Protein AF-A0A935K0V2-F1 (afdb_monomer)

pLDDT: mean 82.64, std 13.67, range [27.81, 98.62]

Structure (mmCIF, N/CA/C/O backbone):
data_AF-A0A935K0V2-F1
#
_entry.id   AF-A0A935K0V2-F1
#
loop_
_atom_site.group_PDB
_atom_site.id
_atom_site.type_symbol
_atom_site.label_atom_id
_atom_site.label_alt_id
_atom_site.label_comp_id
_atom_site.label_asym_id
_atom_site.label_entity_id
_atom_site.label_seq_id
_atom_site.pdbx_PDB_ins_code
_atom_site.Cartn_x
_atom_site.Cartn_y
_atom_site.Cartn_z
_atom_site.occupancy
_atom_site.B_iso_or_equiv
_atom_site.auth_seq_id
_atom_site.auth_comp_id
_atom_site.auth_asym_id
_atom_site.auth_atom_id
_atom_site.pdbx_PDB_model_num
ATOM 1 N N . MET A 1 1 ? -17.922 4.316 23.719 1.00 82.56 1 MET A N 1
ATOM 2 C CA . MET A 1 1 ? -18.500 3.321 24.643 1.00 82.56 1 MET A CA 1
ATOM 3 C C . MET A 1 1 ? -17.614 3.258 25.872 1.00 82.56 1 MET A C 1
ATOM 5 O O . MET A 1 1 ? -16.402 3.307 25.717 1.00 82.56 1 MET A O 1
ATOM 9 N N . THR A 1 2 ? -18.181 3.185 27.073 1.00 85.69 2 THR A N 1
ATOM 10 C CA . THR A 1 2 ? -17.375 2.936 28.276 1.00 85.69 2 THR A CA 1
ATOM 11 C C . THR A 1 2 ? -17.210 1.434 28.437 1.00 85.69 2 THR A C 1
ATOM 13 O O . THR A 1 2 ? -18.201 0.711 28.502 1.00 85.69 2 THR A O 1
ATOM 16 N N . VAL A 1 3 ? -15.966 0.973 28.472 1.00 87.44 3 VAL A N 1
ATOM 17 C CA . VAL A 1 3 ? -15.608 -0.419 28.730 1.00 87.44 3 VAL A CA 1
ATOM 18 C C . VAL A 1 3 ? -14.988 -0.482 30.116 1.00 87.44 3 VAL A C 1
ATOM 20 O O . VAL A 1 3 ? -14.014 0.214 30.400 1.00 87.44 3 VAL A O 1
ATOM 23 N N . ARG A 1 4 ? -15.567 -1.306 30.985 1.00 87.44 4 ARG A N 1
ATOM 24 C CA . ARG A 1 4 ? -15.065 -1.551 32.336 1.00 87.44 4 ARG A CA 1
ATOM 25 C C . ARG A 1 4 ? -14.459 -2.944 32.386 1.00 87.44 4 ARG A C 1
ATOM 27 O O . ARG A 1 4 ? -15.112 -3.904 31.988 1.00 87.44 4 ARG A O 1
ATOM 34 N N . TYR A 1 5 ? -13.230 -3.045 32.868 1.00 86.88 5 TYR A N 1
ATOM 35 C CA . TYR A 1 5 ? -12.499 -4.305 32.965 1.00 86.88 5 TYR A CA 1
ATOM 36 C C . TYR A 1 5 ? -11.650 -4.335 34.238 1.00 86.88 5 TYR A C 1
ATOM 38 O O . TYR A 1 5 ? -11.324 -3.298 34.812 1.00 86.88 5 TYR A O 1
ATOM 46 N N . ALA A 1 6 ? -11.304 -5.530 34.706 1.00 84.94 6 ALA A N 1
ATOM 47 C CA . ALA A 1 6 ? -10.405 -5.720 35.838 1.00 84.94 6 ALA A CA 1
ATOM 48 C C . ALA A 1 6 ? -9.128 -6.400 35.350 1.00 84.94 6 ALA A C 1
ATOM 50 O O . ALA A 1 6 ? -9.198 -7.346 34.566 1.00 84.94 6 ALA A O 1
ATOM 51 N N . VAL A 1 7 ? -7.974 -5.928 35.820 1.00 85.06 7 VAL A N 1
ATOM 52 C CA . VAL A 1 7 ? -6.689 -6.582 35.551 1.00 85.06 7 VAL A CA 1
ATOM 53 C C . VAL A 1 7 ? -6.130 -7.101 36.864 1.00 85.06 7 VAL A C 1
ATOM 55 O O . VAL A 1 7 ? -6.030 -6.370 37.852 1.00 85.06 7 VAL A O 1
ATOM 58 N N . ARG A 1 8 ? -5.761 -8.382 36.869 1.00 83.81 8 ARG A N 1
ATOM 59 C CA . ARG A 1 8 ? -5.117 -9.045 38.001 1.00 83.81 8 ARG A CA 1
ATOM 60 C C . ARG A 1 8 ? -3.690 -9.387 37.608 1.00 83.81 8 ARG A C 1
ATOM 62 O O . ARG A 1 8 ? -3.472 -10.120 36.650 1.00 83.81 8 ARG A O 1
ATOM 69 N N . THR A 1 9 ? -2.729 -8.859 38.354 1.00 83.00 9 THR A N 1
ATOM 70 C CA . THR A 1 9 ? -1.306 -9.154 38.178 1.00 83.00 9 THR A CA 1
ATOM 71 C C . THR A 1 9 ? -0.662 -9.461 39.527 1.00 83.00 9 THR A C 1
ATOM 73 O O . THR A 1 9 ? -1.118 -8.926 40.541 1.00 83.00 9 THR A O 1
ATOM 76 N N . PRO A 1 10 ? 0.413 -10.267 39.564 1.00 83.88 10 PRO A N 1
ATOM 77 C CA . PRO A 1 10 ? 1.253 -10.397 40.750 1.00 83.88 10 PRO A CA 1
ATOM 78 C C . PRO A 1 10 ? 1.763 -9.033 41.235 1.00 83.88 10 PRO A C 1
ATOM 80 O O . PRO A 1 10 ? 1.989 -8.126 40.430 1.00 83.88 10 PRO A O 1
ATOM 83 N N . ALA A 1 11 ? 1.960 -8.886 42.547 1.00 82.44 11 ALA A N 1
ATOM 84 C CA . ALA A 1 11 ? 2.387 -7.622 43.151 1.00 82.44 11 ALA A CA 1
ATOM 85 C C . ALA A 1 11 ? 3.779 -7.166 42.674 1.00 82.44 11 ALA A C 1
ATOM 87 O O . ALA A 1 11 ? 4.037 -5.969 42.580 1.00 82.44 11 ALA A O 1
ATOM 88 N N . ASP A 1 12 ? 4.662 -8.109 42.341 1.00 88.69 12 ASP A N 1
ATOM 89 C CA . ASP A 1 12 ? 6.015 -7.852 41.847 1.00 88.69 12 ASP A CA 1
ATOM 90 C C . ASP A 1 12 ? 6.063 -7.564 40.333 1.00 88.69 12 ASP A C 1
ATOM 92 O O . ASP A 1 12 ? 7.099 -7.152 39.814 1.00 88.69 12 ASP A O 1
ATOM 96 N N . ALA A 1 13 ? 4.955 -7.756 39.614 1.00 88.06 13 ALA A N 1
ATOM 97 C CA . ALA A 1 13 ? 4.857 -7.559 38.170 1.00 88.06 13 ALA A CA 1
ATOM 98 C C . ALA A 1 13 ? 3.547 -6.835 37.797 1.00 88.06 13 ALA A C 1
ATOM 100 O O . ALA A 1 13 ? 2.689 -7.437 37.140 1.00 88.06 13 ALA A O 1
ATOM 101 N N . PRO A 1 14 ? 3.379 -5.558 38.205 1.00 87.25 14 PRO A N 1
ATOM 102 C CA . PRO A 1 14 ? 2.161 -4.793 37.949 1.00 87.25 14 PRO A CA 1
ATOM 103 C C . PRO A 1 14 ? 1.885 -4.642 36.451 1.00 87.25 14 PRO A C 1
ATOM 105 O O . PRO A 1 14 ? 2.800 -4.715 35.624 1.00 87.25 14 PRO A O 1
ATOM 108 N N . VAL A 1 15 ? 0.619 -4.401 36.102 1.00 87.19 15 VAL A N 1
ATOM 109 C CA . VAL A 1 15 ? 0.229 -4.102 34.719 1.00 87.19 15 VAL A CA 1
ATOM 110 C C . VAL A 1 15 ? 1.000 -2.882 34.206 1.00 87.19 15 VAL A C 1
ATOM 112 O O . VAL A 1 15 ? 1.028 -1.828 34.841 1.00 87.19 15 VAL A O 1
ATOM 115 N N . LYS A 1 16 ? 1.653 -3.049 33.059 1.00 87.44 16 LYS A N 1
ATOM 116 C CA . LYS A 1 16 ? 2.393 -2.002 32.352 1.00 87.44 16 LYS A CA 1
ATOM 117 C C . LYS A 1 16 ? 1.463 -1.238 31.416 1.00 87.44 16 LYS A C 1
ATOM 119 O O . LYS A 1 16 ? 1.497 -0.014 31.380 1.00 87.44 16 LYS A O 1
ATOM 124 N N . GLU A 1 17 ? 0.639 -1.965 30.668 1.00 86.88 17 GLU A N 1
ATOM 125 C CA . GLU A 1 17 ? -0.277 -1.404 29.678 1.00 86.88 17 GLU A CA 1
ATOM 126 C C . GLU A 1 17 ? -1.477 -2.336 29.474 1.00 86.88 17 GLU A C 1
ATOM 128 O O . GLU A 1 17 ? -1.374 -3.551 29.652 1.00 86.88 17 GLU A O 1
ATOM 133 N N . VAL A 1 18 ? -2.613 -1.765 29.072 1.00 88.25 18 VAL A N 1
ATOM 134 C CA . VAL A 1 18 ? -3.717 -2.524 28.482 1.00 88.25 18 VAL A CA 1
ATOM 135 C C . VAL A 1 18 ? -3.957 -2.000 27.082 1.00 88.25 18 VAL A C 1
ATOM 137 O O . VAL A 1 18 ? -4.405 -0.868 26.899 1.00 88.25 18 VAL A O 1
ATOM 140 N N . LYS A 1 19 ? -3.658 -2.838 26.097 1.00 88.31 19 LYS A N 1
ATOM 141 C CA . LYS A 1 19 ? -3.911 -2.544 24.695 1.00 88.31 19 LYS A CA 1
ATOM 142 C C . LYS A 1 19 ? -5.377 -2.793 24.397 1.00 88.31 19 LYS A C 1
ATOM 144 O O . LYS A 1 19 ? -5.912 -3.851 24.733 1.00 88.31 19 LYS A O 1
ATOM 149 N N . VAL A 1 20 ? -6.004 -1.827 23.741 1.00 88.56 20 VAL A N 1
ATOM 150 C CA . VAL A 1 20 ? -7.387 -1.932 23.281 1.00 88.56 20 VAL A CA 1
ATOM 151 C C . VAL A 1 20 ? -7.390 -1.869 21.767 1.00 88.56 20 VAL A C 1
ATOM 153 O O . VAL A 1 20 ? -6.821 -0.944 21.183 1.00 88.56 20 VAL A O 1
ATOM 156 N N . ARG A 1 21 ? -8.040 -2.8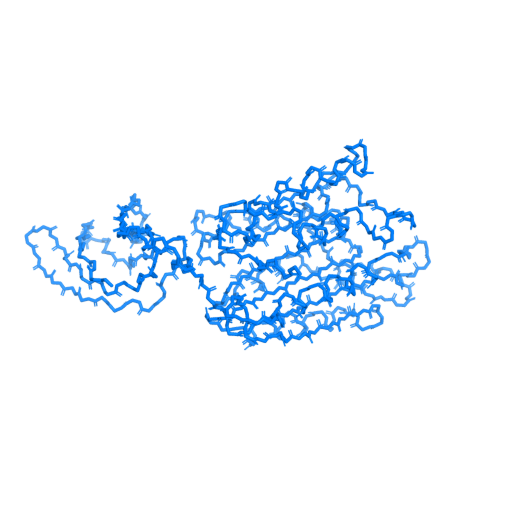39 21.129 1.00 84.44 21 ARG A N 1
ATOM 157 C CA . ARG A 1 21 ? -8.272 -2.819 19.686 1.00 84.44 21 ARG A CA 1
ATOM 158 C C . ARG A 1 21 ? -9.753 -2.752 19.389 1.00 84.44 21 ARG A C 1
ATOM 160 O O . ARG A 1 21 ? -10.537 -3.401 20.070 1.00 84.44 21 ARG A O 1
ATOM 167 N N . VAL A 1 22 ? -10.123 -2.009 18.357 1.00 85.56 22 VAL A N 1
ATOM 168 C CA . VAL A 1 22 ? -11.490 -1.944 17.840 1.00 85.56 22 VAL A CA 1
ATOM 169 C C . VAL A 1 22 ? -11.444 -2.371 16.383 1.00 85.56 22 VAL A C 1
ATOM 171 O O . VAL A 1 22 ? -10.836 -1.698 15.556 1.00 85.56 22 VAL A O 1
ATOM 174 N N . ASN A 1 23 ? -12.047 -3.519 16.066 1.00 80.00 23 ASN A N 1
ATOM 175 C CA . ASN A 1 23 ? -11.986 -4.133 14.731 1.00 80.00 23 ASN A CA 1
ATOM 176 C C . ASN A 1 23 ? -10.544 -4.305 14.217 1.00 80.00 23 ASN A C 1
ATOM 178 O O . ASN A 1 23 ? -10.228 -3.970 13.080 1.00 80.00 23 ASN A O 1
ATOM 182 N N . GLY A 1 24 ? -9.645 -4.764 15.093 1.00 73.56 24 GLY A N 1
ATOM 183 C CA . GLY A 1 24 ? -8.218 -4.933 14.796 1.00 73.56 24 GLY A CA 1
ATOM 184 C C . GLY A 1 24 ? -7.381 -3.653 14.919 1.00 73.56 24 GLY A C 1
ATOM 185 O O . GLY A 1 24 ? -6.199 -3.747 15.234 1.00 73.56 24 GLY A O 1
ATOM 186 N N . LYS A 1 25 ? -7.971 -2.456 14.792 1.00 77.00 25 LYS A N 1
ATOM 187 C CA . LYS A 1 25 ? -7.256 -1.175 14.941 1.00 77.00 25 LYS A CA 1
ATOM 188 C C . LYS A 1 25 ? -6.847 -0.932 16.389 1.00 77.00 25 LYS A C 1
ATOM 190 O O . LYS A 1 25 ? -7.706 -0.949 17.265 1.00 77.00 25 LYS A O 1
ATOM 195 N N . LEU A 1 26 ? -5.563 -0.669 16.650 1.00 78.88 26 LEU A N 1
ATOM 196 C CA . LEU A 1 26 ? -5.111 -0.240 17.977 1.00 78.88 26 LEU A CA 1
ATOM 197 C C . LEU A 1 26 ? -5.617 1.174 18.274 1.00 78.88 26 LEU A C 1
ATOM 199 O O . LEU A 1 26 ? -5.291 2.123 17.560 1.00 78.88 26 LEU A O 1
ATOM 203 N N . GLU A 1 27 ? -6.353 1.318 19.368 1.00 83.69 27 GLU A N 1
ATOM 204 C CA . GLU A 1 27 ? -6.822 2.613 19.843 1.00 83.69 27 GLU A CA 1
ATOM 205 C C . GLU A 1 27 ? -5.760 3.265 20.728 1.00 83.69 27 GLU A C 1
ATOM 207 O O . GLU A 1 27 ? -5.433 2.790 21.820 1.00 83.69 27 GLU A O 1
ATOM 212 N N . ARG A 1 28 ? -5.196 4.368 20.232 1.00 76.94 28 ARG A N 1
ATOM 213 C CA . ARG A 1 28 ? -4.160 5.136 20.926 1.00 76.94 28 ARG A CA 1
ATOM 214 C C . ARG A 1 28 ? -4.806 6.184 21.828 1.00 76.94 28 ARG A C 1
ATOM 216 O O . ARG A 1 28 ? -5.879 6.701 21.536 1.00 76.94 28 ARG A O 1
ATOM 223 N N . ASN A 1 29 ? -4.126 6.532 22.920 1.00 74.50 29 ASN A N 1
ATOM 224 C CA . ASN A 1 29 ? -4.540 7.609 23.830 1.00 74.50 29 ASN A CA 1
ATOM 225 C C . ASN A 1 29 ? -5.907 7.389 24.510 1.00 74.50 29 ASN A C 1
ATOM 227 O O . ASN A 1 29 ? -6.638 8.345 24.788 1.00 74.50 29 ASN A O 1
ATOM 231 N N . ILE A 1 30 ? -6.258 6.135 24.815 1.00 81.69 30 ILE A N 1
ATOM 232 C CA . ILE A 1 30 ? -7.465 5.840 25.588 1.00 81.69 30 ILE A CA 1
ATOM 233 C C . ILE A 1 30 ? -7.340 6.431 26.987 1.00 81.69 30 ILE A C 1
ATOM 235 O O . ILE A 1 30 ? -6.425 6.127 27.751 1.00 81.69 30 ILE A O 1
ATOM 239 N N . LYS A 1 31 ? -8.325 7.252 27.350 1.00 79.19 31 LYS A N 1
ATOM 240 C CA . LYS A 1 31 ? -8.460 7.759 28.713 1.00 79.19 31 LYS A CA 1
ATOM 241 C C . LYS A 1 31 ? -8.926 6.622 29.616 1.00 79.19 31 LYS A C 1
ATOM 243 O O . LYS A 1 31 ? -10.079 6.198 29.522 1.00 79.19 31 LYS A O 1
ATOM 248 N N . THR A 1 32 ? -8.039 6.170 30.497 1.00 81.56 32 THR A N 1
ATOM 249 C CA . THR A 1 32 ? -8.330 5.163 31.522 1.00 81.56 32 THR A CA 1
ATOM 250 C C . THR A 1 32 ? -8.419 5.796 32.906 1.00 81.56 32 THR A C 1
ATOM 252 O O . THR A 1 32 ? -7.543 6.567 33.299 1.00 81.56 32 THR A O 1
ATOM 255 N N . ARG A 1 33 ? -9.442 5.438 33.679 1.00 82.44 33 ARG A N 1
ATOM 256 C CA . ARG A 1 33 ? -9.509 5.686 35.127 1.00 82.44 33 ARG A CA 1
ATOM 257 C C . ARG A 1 33 ? -9.330 4.363 35.853 1.00 82.44 33 ARG A C 1
ATOM 259 O O . ARG A 1 33 ? -9.785 3.345 35.346 1.00 82.44 33 ARG A O 1
ATOM 266 N N . SER A 1 34 ? -8.681 4.368 37.017 1.00 81.56 34 SER A N 1
ATOM 267 C CA . SER A 1 34 ? -8.524 3.149 37.815 1.00 81.56 34 SER A CA 1
ATOM 268 C C . SER A 1 34 ? -8.987 3.335 39.253 1.00 81.56 34 SER A C 1
ATOM 270 O O . SER A 1 34 ? -8.826 4.411 39.829 1.00 81.56 34 SER A O 1
ATOM 272 N N . THR A 1 35 ? -9.556 2.277 39.822 1.00 78.69 35 THR A N 1
ATOM 273 C CA . THR A 1 35 ? -9.968 2.190 41.224 1.00 78.69 35 THR A CA 1
ATOM 274 C C . THR A 1 35 ? -9.529 0.847 41.809 1.00 78.69 35 THR A C 1
ATOM 276 O O . THR A 1 35 ? -9.436 -0.161 41.104 1.00 78.69 35 THR A O 1
ATOM 279 N N . ARG A 1 36 ? -9.209 0.819 43.108 1.00 74.56 36 ARG A N 1
ATOM 280 C CA . ARG A 1 36 ? -8.919 -0.437 43.818 1.00 74.56 36 ARG A CA 1
ATOM 281 C C . ARG A 1 36 ? -10.229 -1.126 44.204 1.00 74.56 36 ARG A C 1
ATOM 283 O O . ARG A 1 36 ? -11.149 -0.465 44.674 1.00 74.56 36 ARG A O 1
ATOM 290 N N . SER A 1 37 ? -10.283 -2.442 44.025 1.00 70.81 37 SER A N 1
ATOM 291 C CA . SER A 1 37 ? -11.402 -3.317 44.392 1.00 70.81 37 SER A CA 1
ATOM 292 C C . SER A 1 37 ? -10.887 -4.593 45.066 1.00 70.81 37 SER A C 1
ATOM 294 O O . SER A 1 37 ? -9.710 -4.932 44.939 1.00 70.81 37 SER A O 1
ATOM 296 N N . ALA A 1 38 ? -11.778 -5.328 45.740 1.00 68.06 38 ALA A N 1
ATOM 297 C CA . ALA A 1 38 ? -11.510 -6.678 46.247 1.00 68.06 38 ALA A CA 1
ATOM 298 C C . ALA A 1 38 ? -11.069 -7.649 45.130 1.00 68.06 38 ALA A C 1
ATOM 300 O O . ALA A 1 38 ? -10.288 -8.562 45.373 1.00 68.06 38 ALA A O 1
ATOM 301 N N . ASP A 1 39 ? -11.506 -7.399 43.891 1.00 66.44 39 ASP A N 1
ATOM 302 C CA . ASP A 1 39 ? -11.182 -8.196 42.702 1.00 66.44 39 ASP A CA 1
ATOM 303 C C . ASP A 1 39 ? -9.883 -7.784 41.986 1.00 66.44 39 ASP A C 1
ATOM 305 O O . ASP A 1 39 ? -9.606 -8.281 40.890 1.00 66.44 39 ASP A O 1
ATOM 309 N N . GLY A 1 40 ? -9.093 -6.875 42.568 1.00 69.81 40 GLY A N 1
ATOM 310 C CA . GLY A 1 40 ? -7.886 -6.306 41.963 1.00 69.81 40 GLY A CA 1
ATOM 311 C C . GLY A 1 40 ? -8.068 -4.853 41.514 1.00 69.81 40 GLY A C 1
ATOM 312 O O . GLY A 1 40 ? -8.931 -4.127 42.016 1.00 69.81 40 GLY A O 1
ATOM 313 N N . GLN A 1 41 ? -7.230 -4.394 40.580 1.00 77.06 41 GLN A N 1
ATOM 314 C CA . GLN A 1 41 ? -7.343 -3.040 40.038 1.00 77.06 41 GLN A CA 1
ATOM 315 C C . GLN A 1 41 ? -8.382 -3.029 38.912 1.00 77.06 41 GLN A C 1
ATOM 317 O O . GLN A 1 41 ? -8.240 -3.718 37.898 1.00 77.06 41 GLN A O 1
ATOM 322 N N . ILE A 1 42 ? -9.451 -2.261 39.113 1.00 80.50 42 ILE A N 1
ATOM 323 C CA . ILE A 1 42 ? -10.499 -2.054 38.116 1.00 80.50 42 ILE A CA 1
ATOM 324 C C . ILE A 1 42 ? -10.120 -0.842 37.280 1.00 80.50 42 ILE A C 1
ATOM 326 O O . ILE A 1 42 ? -9.731 0.195 37.817 1.00 80.50 42 ILE A O 1
ATOM 330 N N . PHE A 1 43 ? -10.276 -0.973 35.971 1.00 84.12 43 PHE A N 1
ATOM 331 C CA . PHE A 1 43 ? -10.059 0.078 34.998 1.00 84.12 43 PHE A CA 1
ATOM 332 C C . PHE A 1 43 ? -11.355 0.365 34.242 1.00 84.12 43 PHE A C 1
ATOM 334 O O . PHE A 1 43 ? -12.124 -0.533 33.890 1.00 84.12 43 PHE A O 1
ATOM 341 N N . GLU A 1 44 ? -11.583 1.640 33.968 1.00 84.75 44 GLU A N 1
ATOM 342 C CA . GLU A 1 44 ? -12.628 2.114 33.072 1.00 84.75 44 GLU A CA 1
ATOM 343 C C . GLU A 1 44 ? -11.983 2.885 31.930 1.00 84.75 44 GLU A C 1
ATOM 345 O O . GLU A 1 44 ? -11.280 3.872 32.153 1.00 84.75 44 GLU A O 1
ATOM 350 N N . ALA A 1 45 ? -12.235 2.430 30.707 1.00 86.81 45 ALA A N 1
ATOM 351 C CA . ALA A 1 45 ? -11.745 3.021 29.476 1.00 86.81 45 ALA A CA 1
ATOM 352 C C . ALA A 1 45 ? -12.905 3.591 28.661 1.00 86.81 45 ALA A C 1
ATOM 354 O O . ALA A 1 45 ? -13.921 2.926 28.445 1.00 86.81 45 ALA A O 1
ATOM 355 N N . ILE A 1 46 ? -12.738 4.807 28.144 1.00 86.69 46 ILE A N 1
ATOM 356 C CA . ILE A 1 46 ? -13.629 5.329 27.103 1.00 86.69 46 ILE A CA 1
ATOM 357 C C . ILE A 1 46 ? -13.067 4.880 25.757 1.00 86.69 46 ILE A C 1
ATOM 359 O O . ILE A 1 46 ? -12.099 5.451 25.261 1.00 86.69 46 ILE A O 1
ATOM 363 N N . VAL A 1 47 ? -13.685 3.851 25.181 1.00 88.94 47 VAL A N 1
ATOM 364 C CA . VAL A 1 47 ? -13.288 3.262 23.901 1.00 88.94 47 VAL A CA 1
ATOM 365 C C . VAL A 1 47 ? -14.135 3.876 22.781 1.00 88.94 47 VAL A C 1
ATOM 367 O O . VAL A 1 47 ? -15.372 3.783 22.831 1.00 88.94 47 VAL A O 1
ATOM 370 N N . PRO A 1 48 ? -13.536 4.541 21.780 1.00 85.69 48 PRO A N 1
ATOM 371 C CA . PRO A 1 48 ? -14.270 4.977 20.597 1.00 85.69 48 PRO A CA 1
ATOM 372 C C . PRO A 1 48 ? -14.703 3.741 19.797 1.00 85.69 48 PRO A C 1
ATOM 374 O O . PRO A 1 48 ? -13.895 2.881 19.487 1.00 85.69 48 PRO A O 1
ATOM 377 N N . VAL A 1 49 ? -15.999 3.616 19.498 1.00 86.38 49 VAL A N 1
ATOM 378 C CA . VAL A 1 49 ? -16.536 2.467 18.746 1.00 86.38 49 VAL A CA 1
ATOM 379 C C . VAL A 1 49 ? -17.287 3.000 17.528 1.00 86.38 49 VAL A C 1
ATOM 381 O O . VAL A 1 49 ? -18.245 3.765 17.716 1.00 86.38 49 VAL A O 1
ATOM 384 N N . PRO A 1 50 ? -16.898 2.616 16.299 1.00 81.88 50 PRO A N 1
ATOM 385 C CA . PRO A 1 50 ? -17.511 3.126 15.078 1.00 81.88 50 PRO A CA 1
ATOM 386 C C . PRO A 1 50 ? -18.972 2.679 14.967 1.00 81.88 50 PRO A C 1
ATOM 388 O O . PRO A 1 50 ? -19.335 1.658 15.558 1.00 81.88 50 PRO A O 1
ATOM 391 N N . PRO A 1 51 ? -19.831 3.396 14.212 1.00 82.38 51 PRO A N 1
ATOM 392 C CA . PRO A 1 51 ? -21.251 3.099 14.067 1.00 82.38 51 PRO A CA 1
ATOM 393 C C . PRO A 1 51 ? -21.597 1.855 13.231 1.00 82.38 51 PRO A C 1
ATOM 395 O O . PRO A 1 51 ? -22.577 1.857 12.493 1.00 82.38 51 PRO A O 1
ATOM 398 N N . LYS A 1 52 ? -20.830 0.776 13.407 1.00 80.81 52 LYS A N 1
ATOM 399 C CA . LYS A 1 52 ? -21.036 -0.572 12.868 1.00 80.81 52 LYS A CA 1
ATOM 400 C C . LYS A 1 52 ? -20.931 -1.623 13.978 1.00 80.81 52 LYS A C 1
ATOM 402 O O . LYS A 1 52 ? -20.490 -1.310 15.091 1.00 80.81 52 LYS A O 1
ATOM 407 N N . ASP A 1 53 ? -21.336 -2.852 13.669 1.00 85.50 53 ASP A N 1
ATOM 408 C CA . ASP A 1 53 ? -20.941 -4.023 14.454 1.00 85.50 53 ASP A CA 1
ATOM 409 C C . ASP A 1 53 ? -19.431 -3.994 14.663 1.00 85.50 53 ASP A C 1
ATOM 411 O O . ASP A 1 53 ? -18.681 -3.713 13.725 1.00 85.50 53 ASP A O 1
ATOM 415 N N . SER A 1 54 ? -18.994 -4.180 15.903 1.00 87.12 54 SER A N 1
ATOM 416 C CA . SER A 1 54 ? -17.583 -4.051 16.242 1.00 87.12 54 SER A CA 1
ATOM 417 C C . SER A 1 54 ? -17.162 -5.033 17.314 1.00 87.12 54 SER A C 1
ATOM 419 O O . SER A 1 54 ? -17.914 -5.267 18.253 1.00 87.12 54 SER A O 1
ATOM 421 N N . ASP A 1 55 ? -15.935 -5.522 17.222 1.00 88.31 55 ASP A N 1
ATOM 422 C CA . ASP A 1 55 ? -15.299 -6.293 18.284 1.00 88.31 55 ASP A CA 1
ATOM 423 C C . ASP A 1 55 ? -14.229 -5.436 18.964 1.00 88.31 55 ASP A C 1
ATOM 425 O O . ASP A 1 55 ? -13.380 -4.827 18.304 1.00 88.31 55 ASP A O 1
ATOM 429 N N . ILE A 1 56 ? -14.295 -5.365 20.295 1.00 90.56 56 ILE A N 1
ATOM 430 C CA . ILE A 1 56 ? -13.306 -4.696 21.138 1.00 90.56 56 ILE A CA 1
ATOM 431 C C . ILE A 1 56 ? -12.430 -5.769 21.777 1.00 90.56 56 ILE A C 1
ATOM 433 O O . ILE A 1 56 ? -12.923 -6.570 22.567 1.00 90.56 56 ILE A O 1
ATOM 437 N N . LEU A 1 57 ? -11.141 -5.778 21.459 1.00 89.94 57 LEU A N 1
ATOM 438 C CA . LEU A 1 57 ? -10.154 -6.692 22.028 1.00 89.94 57 LEU A CA 1
ATOM 439 C C . LEU A 1 57 ? -9.374 -5.983 23.137 1.00 89.94 57 LEU A C 1
ATOM 441 O O . LEU A 1 57 ? -8.877 -4.878 22.922 1.00 89.94 57 LEU A O 1
ATOM 445 N N . LEU A 1 58 ? -9.219 -6.622 24.291 1.00 90.38 58 LEU A N 1
ATOM 446 C CA . LEU A 1 58 ? -8.397 -6.149 25.404 1.00 90.38 58 LEU A CA 1
ATOM 447 C C . LEU A 1 58 ? -7.259 -7.137 25.659 1.00 90.38 58 LEU A C 1
ATOM 449 O O . LEU A 1 58 ? -7.508 -8.332 25.815 1.00 90.38 58 LEU A O 1
ATOM 453 N N . ILE A 1 59 ? -6.025 -6.636 25.735 1.00 89.88 59 ILE A N 1
ATOM 454 C CA . ILE A 1 59 ? -4.835 -7.425 26.086 1.00 89.88 59 ILE A CA 1
ATOM 455 C C . ILE A 1 59 ? -4.053 -6.662 27.151 1.00 89.88 59 ILE A C 1
ATOM 457 O O . ILE A 1 59 ? -3.599 -5.543 26.907 1.00 89.88 59 ILE A O 1
ATOM 461 N N . ALA A 1 60 ? -3.887 -7.258 28.329 1.00 89.44 60 ALA A N 1
ATOM 462 C CA . ALA A 1 60 ? -3.051 -6.696 29.382 1.00 89.44 60 ALA A CA 1
ATOM 463 C C . ALA A 1 60 ? -1.607 -7.184 29.231 1.00 89.44 60 ALA A C 1
ATOM 465 O O . ALA A 1 60 ? -1.367 -8.347 28.917 1.00 89.44 60 ALA A O 1
ATOM 466 N N . GLU A 1 61 ? -0.640 -6.311 29.487 1.00 89.00 61 GLU A N 1
ATOM 467 C CA . GLU A 1 61 ? 0.786 -6.629 29.427 1.00 89.00 61 GLU A CA 1
ATOM 468 C C . GLU A 1 61 ? 1.474 -6.200 30.726 1.00 89.00 61 GLU A C 1
ATOM 470 O O . GLU A 1 61 ? 1.196 -5.127 31.268 1.00 89.00 61 GLU A O 1
ATOM 475 N N . ASN A 1 62 ? 2.390 -7.028 31.228 1.00 89.50 62 ASN A N 1
ATOM 476 C CA . ASN A 1 62 ? 3.335 -6.665 32.283 1.00 89.50 62 ASN A CA 1
ATOM 477 C C . ASN A 1 62 ? 4.777 -6.971 31.841 1.00 89.50 62 ASN A C 1
ATOM 479 O O . ASN A 1 62 ? 5.036 -7.278 30.681 1.00 89.50 62 ASN A O 1
ATOM 483 N N . ARG A 1 63 ? 5.740 -6.885 32.766 1.00 90.38 63 ARG A N 1
ATOM 484 C CA . ARG A 1 63 ? 7.161 -7.138 32.464 1.00 90.38 63 ARG A CA 1
ATOM 485 C C . ARG A 1 63 ? 7.486 -8.573 32.012 1.00 90.38 63 ARG A C 1
ATOM 487 O O . ARG A 1 63 ? 8.550 -8.778 31.446 1.00 90.38 63 ARG A O 1
ATOM 494 N N . ASN A 1 64 ? 6.615 -9.542 32.294 1.00 89.88 64 ASN A N 1
ATOM 495 C CA . ASN A 1 64 ? 6.879 -10.966 32.080 1.00 89.88 64 ASN A CA 1
ATOM 496 C C . ASN A 1 64 ? 6.091 -11.537 30.895 1.00 89.88 64 ASN A C 1
ATOM 498 O O . ASN A 1 64 ? 6.602 -12.400 30.187 1.00 89.88 64 ASN A O 1
ATOM 502 N N . ALA A 1 65 ? 4.840 -11.109 30.708 1.00 87.62 65 ALA A N 1
ATOM 503 C CA . ALA A 1 65 ? 3.935 -11.710 29.736 1.00 87.62 65 ALA A CA 1
ATOM 504 C C . ALA A 1 65 ? 2.785 -10.776 29.325 1.00 87.62 65 ALA A C 1
ATOM 506 O O . ALA A 1 65 ? 2.532 -9.734 29.938 1.00 87.62 65 ALA A O 1
ATOM 507 N N . LYS A 1 66 ? 2.061 -11.215 28.291 1.00 88.31 66 LYS A N 1
ATOM 508 C CA . LYS A 1 66 ? 0.753 -10.695 27.877 1.00 88.31 66 LYS A CA 1
ATOM 509 C C . LYS A 1 66 ? -0.344 -11.650 28.356 1.00 88.31 66 LYS A C 1
ATOM 511 O O . LYS A 1 66 ? -0.102 -12.852 28.447 1.00 88.31 66 LYS A O 1
ATOM 516 N N . SER A 1 67 ? -1.526 -11.126 28.658 1.00 87.75 67 SER A N 1
ATOM 517 C CA . SER A 1 67 ? -2.705 -11.940 28.955 1.00 87.75 67 SER A CA 1
ATOM 518 C C . SER A 1 67 ? -3.254 -12.604 27.694 1.00 87.75 67 SER A C 1
ATOM 520 O O . SER A 1 67 ? -3.007 -12.138 26.578 1.00 87.75 67 SER A O 1
ATOM 522 N N . ASP A 1 68 ? -4.100 -13.616 27.882 1.00 86.38 68 ASP A N 1
ATOM 523 C CA . ASP A 1 68 ? -5.031 -14.017 26.832 1.00 86.38 68 ASP A CA 1
ATOM 524 C C . ASP A 1 68 ? -5.938 -12.829 26.459 1.00 86.38 68 ASP A C 1
ATOM 526 O O . ASP A 1 68 ? -6.265 -11.998 27.323 1.00 86.38 68 ASP A O 1
ATOM 530 N N . PRO A 1 69 ? -6.320 -12.700 25.179 1.00 86.06 69 PRO A N 1
ATOM 531 C CA . PRO A 1 69 ? -7.191 -11.625 24.742 1.00 86.06 69 PRO A CA 1
ATOM 532 C C . PRO A 1 69 ? -8.624 -11.823 25.247 1.00 86.06 69 PRO A C 1
ATOM 534 O O . PRO A 1 69 ? -9.183 -12.917 25.168 1.00 86.06 69 PRO A O 1
ATOM 537 N N . VAL A 1 70 ? -9.252 -10.734 25.692 1.00 89.75 70 VAL A N 1
ATOM 538 C CA . VAL A 1 70 ? -10.693 -10.690 25.987 1.00 89.75 70 VAL A CA 1
ATOM 539 C C . VAL A 1 70 ? -11.403 -9.899 24.897 1.00 89.75 70 VAL A C 1
ATOM 541 O O . VAL A 1 70 ? -11.049 -8.749 24.642 1.00 89.75 70 VAL A O 1
ATOM 544 N N . THR A 1 71 ? -12.426 -10.496 24.284 1.00 89.75 71 THR A N 1
ATOM 545 C CA . THR A 1 71 ? -13.214 -9.870 23.211 1.00 89.75 71 THR A CA 1
ATOM 546 C C . THR A 1 71 ? -14.595 -9.463 23.711 1.00 89.75 71 THR A C 1
ATOM 548 O O . THR A 1 71 ? -15.312 -10.264 24.308 1.00 89.75 71 THR A O 1
ATOM 551 N N . ILE A 1 72 ? -14.996 -8.227 23.422 1.00 91.38 72 ILE A N 1
ATOM 552 C CA . ILE A 1 72 ? -16.338 -7.698 23.669 1.00 91.38 72 ILE A CA 1
ATOM 553 C C . ILE A 1 72 ? -16.971 -7.374 22.318 1.00 91.38 72 ILE A C 1
ATOM 555 O O . ILE A 1 72 ? -16.565 -6.420 21.653 1.00 91.38 72 ILE A O 1
ATOM 559 N N . SER A 1 73 ? -17.987 -8.141 21.925 1.00 90.94 73 SER A N 1
ATOM 560 C CA . SER A 1 73 ? -18.747 -7.872 20.704 1.00 90.94 73 SER A CA 1
ATOM 561 C C . SER A 1 73 ? -19.838 -6.834 20.947 1.00 90.94 73 SER A C 1
ATOM 563 O O . SER A 1 73 ? -20.761 -7.032 21.737 1.00 90.94 73 SER A O 1
ATOM 565 N N . VAL A 1 74 ? -19.762 -5.732 20.213 1.00 89.56 74 VAL A N 1
ATOM 566 C CA . VAL A 1 74 ? -20.768 -4.674 20.147 1.00 89.56 74 VAL A CA 1
ATOM 567 C C . VAL A 1 74 ? -21.603 -4.898 18.895 1.00 89.56 74 VAL A C 1
ATOM 569 O O . VAL A 1 74 ? -21.180 -4.574 17.786 1.00 89.56 74 VAL A O 1
ATOM 572 N N . ARG A 1 75 ? -22.805 -5.445 19.072 1.00 88.19 75 ARG A N 1
ATOM 573 C CA . ARG A 1 75 ? -23.782 -5.612 17.990 1.00 88.19 75 ARG A CA 1
ATOM 574 C C . ARG A 1 75 ? -24.720 -4.418 17.963 1.00 88.19 75 ARG A C 1
ATOM 576 O O . ARG A 1 75 ? -25.261 -4.029 19.001 1.00 88.19 75 ARG A O 1
ATOM 583 N N . ARG A 1 76 ? -24.891 -3.807 16.796 1.00 80.50 76 ARG A N 1
ATOM 584 C CA . ARG A 1 76 ? -25.812 -2.682 16.608 1.00 80.50 76 ARG A CA 1
ATOM 585 C C . ARG A 1 76 ? -27.103 -3.182 15.961 1.00 80.50 76 ARG A C 1
ATOM 587 O O . ARG A 1 76 ? -27.057 -4.135 15.187 1.00 80.50 76 ARG A O 1
ATOM 594 N N . PRO A 1 77 ? -28.259 -2.552 16.245 1.00 75.69 77 PRO A N 1
ATOM 595 C CA . PRO A 1 77 ? -29.477 -2.844 15.504 1.00 75.69 77 PRO A CA 1
ATOM 596 C C . PRO A 1 77 ? -29.200 -2.681 14.012 1.00 75.69 77 PRO A C 1
ATOM 598 O O . PRO A 1 77 ? -28.540 -1.716 13.613 1.00 75.69 77 PRO A O 1
ATOM 601 N N . THR A 1 78 ? -29.693 -3.614 13.199 1.00 62.56 78 THR A N 1
ATOM 602 C CA . THR A 1 78 ? -29.576 -3.531 11.742 1.00 62.56 78 THR A CA 1
ATOM 603 C C . THR A 1 78 ? -30.033 -2.155 11.282 1.00 62.56 78 THR A C 1
ATOM 605 O O . THR A 1 78 ? -31.137 -1.719 11.625 1.00 62.56 78 THR A O 1
ATOM 608 N N . SER A 1 79 ? -29.178 -1.462 10.526 1.00 56.50 79 SER A N 1
ATOM 609 C CA . SER A 1 79 ? -29.559 -0.207 9.881 1.00 56.50 79 SER A CA 1
ATOM 610 C C . SER A 1 79 ? -30.883 -0.423 9.138 1.00 56.50 79 SER A C 1
ATOM 612 O O . SER A 1 79 ? -31.006 -1.431 8.437 1.00 56.50 79 SER A O 1
ATOM 614 N N . PRO A 1 80 ? -31.873 0.480 9.277 1.00 56.84 80 PRO A N 1
ATOM 615 C CA . PRO A 1 80 ? -33.098 0.413 8.494 1.00 56.84 80 PRO A CA 1
ATOM 616 C C . PRO A 1 80 ? -32.768 0.214 7.015 1.00 56.84 80 PRO A C 1
ATOM 618 O O . PRO A 1 80 ? -31.837 0.847 6.503 1.00 56.84 80 PRO A O 1
ATOM 621 N N . THR A 1 81 ? -33.534 -0.637 6.333 1.00 54.22 81 THR A N 1
ATOM 622 C CA . THR A 1 81 ? -33.463 -0.811 4.878 1.00 54.22 81 THR A CA 1
ATOM 623 C C . THR A 1 81 ? -33.409 0.556 4.193 1.00 54.22 81 THR A C 1
ATOM 625 O O . THR A 1 81 ? -34.319 1.367 4.353 1.00 54.22 81 THR A O 1
ATOM 628 N N . GLY A 1 82 ? -32.315 0.830 3.476 1.00 57.12 82 GLY A N 1
ATOM 629 C CA . GLY A 1 82 ? -32.084 2.097 2.771 1.00 57.12 82 GLY A CA 1
ATOM 630 C C . GLY A 1 82 ? -31.059 3.049 3.405 1.00 57.12 82 GLY A C 1
ATOM 631 O O . GLY A 1 82 ? -30.650 4.000 2.738 1.00 57.12 82 GLY A O 1
ATOM 632 N N . LYS A 1 83 ? -30.580 2.816 4.640 1.00 60.47 83 LYS A N 1
ATOM 633 C CA . LYS A 1 83 ? -29.399 3.533 5.163 1.00 60.47 83 LYS A CA 1
ATOM 634 C C . LYS A 1 83 ? -28.111 2.862 4.691 1.00 60.47 83 LYS A C 1
ATOM 636 O O . LYS A 1 83 ? -27.919 1.667 4.892 1.00 60.47 83 LYS A O 1
ATOM 641 N N . GLN A 1 84 ? -27.228 3.658 4.091 1.00 63.03 84 GLN A N 1
ATOM 642 C CA . GLN A 1 84 ? -25.917 3.198 3.634 1.00 63.03 84 GLN A CA 1
ATOM 643 C C . GLN A 1 84 ? -25.065 2.703 4.820 1.00 63.03 84 GLN A C 1
ATOM 645 O O . GLN A 1 84 ? -25.129 3.312 5.896 1.00 63.03 84 GLN A O 1
ATOM 650 N N . PRO A 1 85 ? -24.276 1.626 4.651 1.00 66.06 85 PRO A N 1
ATOM 651 C CA . PRO A 1 85 ? -23.396 1.124 5.701 1.00 66.06 85 PRO A CA 1
ATOM 652 C C . PRO A 1 85 ? -22.347 2.176 6.086 1.00 66.06 85 PRO A C 1
ATOM 654 O O . PRO A 1 85 ? -21.891 2.951 5.243 1.00 66.06 85 PRO A O 1
ATOM 657 N N . PHE A 1 86 ? -21.974 2.219 7.371 1.00 73.19 86 PHE A N 1
ATOM 658 C CA . PHE A 1 86 ? -20.880 3.073 7.832 1.00 73.19 86 PHE A CA 1
ATOM 659 C C . PHE A 1 86 ? -19.569 2.619 7.196 1.00 73.19 86 PHE A C 1
ATOM 661 O O . PHE A 1 86 ? -19.232 1.436 7.246 1.00 73.19 86 PHE A O 1
ATOM 668 N N . ILE A 1 87 ? -18.819 3.580 6.666 1.00 76.25 87 ILE A N 1
ATOM 669 C CA . ILE A 1 87 ? -17.477 3.365 6.146 1.00 76.25 87 ILE A CA 1
ATOM 670 C C . ILE A 1 87 ? -16.524 4.276 6.908 1.00 76.25 87 ILE A C 1
ATOM 672 O O . ILE A 1 87 ? -16.827 5.457 7.104 1.00 76.25 87 ILE A O 1
ATOM 676 N N . GLU A 1 88 ? -15.378 3.734 7.311 1.00 78.75 88 GLU A N 1
ATOM 677 C CA . GLU A 1 88 ? -14.289 4.554 7.831 1.00 78.75 88 GLU A CA 1
ATOM 678 C C . GLU A 1 88 ? -13.801 5.485 6.714 1.00 78.75 88 GLU A C 1
ATOM 680 O O . GLU A 1 88 ? -13.553 5.048 5.588 1.00 78.75 88 GLU A O 1
ATOM 685 N N . ARG A 1 89 ? -13.704 6.779 7.020 1.00 85.38 89 ARG A N 1
ATOM 686 C CA . ARG A 1 89 ? -13.210 7.795 6.090 1.00 85.38 89 ARG A CA 1
ATOM 687 C C . ARG A 1 89 ? -11.839 8.263 6.533 1.00 85.38 89 ARG A C 1
ATOM 689 O O . ARG A 1 89 ? -11.629 8.514 7.718 1.00 85.38 89 ARG A O 1
ATOM 696 N N . TYR A 1 90 ? -10.968 8.431 5.556 1.00 89.62 90 TYR A N 1
ATOM 697 C CA . TYR A 1 90 ? -9.641 8.988 5.709 1.00 89.62 90 TYR A CA 1
ATOM 698 C C . TYR A 1 90 ? -9.606 10.397 5.123 1.00 89.62 90 TYR A C 1
ATOM 700 O O . TYR A 1 90 ? -10.253 10.680 4.111 1.00 89.62 90 TYR A O 1
ATOM 708 N N . ASP A 1 91 ? -8.837 11.275 5.750 1.00 92.75 91 ASP A N 1
ATOM 709 C CA . ASP A 1 91 ? -8.752 12.670 5.339 1.00 92.75 91 ASP A CA 1
ATOM 710 C C . ASP A 1 91 ? -7.885 12.753 4.062 1.00 92.75 91 ASP A C 1
ATOM 712 O O . ASP A 1 91 ? -8.375 13.098 2.985 1.00 92.75 91 ASP A O 1
ATOM 716 N N . THR A 1 92 ? -6.623 12.319 4.117 1.00 95.50 92 THR A N 1
ATOM 717 C CA . THR A 1 92 ? -5.714 12.342 2.958 1.00 95.50 92 THR A CA 1
ATOM 718 C C . THR A 1 92 ? -5.210 10.950 2.574 1.00 95.50 92 THR A C 1
ATOM 720 O O . THR A 1 92 ? -4.804 10.158 3.425 1.00 95.50 92 THR A O 1
ATOM 723 N N . LEU A 1 93 ? -5.188 10.659 1.269 1.00 95.81 93 LEU A N 1
ATOM 724 C CA . LEU A 1 93 ? -4.480 9.519 0.687 1.00 95.81 93 LEU A CA 1
ATOM 725 C C . LEU A 1 93 ? -3.110 9.967 0.163 1.00 95.81 93 LEU A C 1
ATOM 727 O O . LEU A 1 93 ? -3.017 10.544 -0.919 1.00 95.81 93 LEU A O 1
ATOM 731 N N . TYR A 1 94 ? -2.048 9.673 0.904 1.00 97.75 94 TYR A N 1
ATOM 732 C CA . TYR A 1 94 ? -0.672 9.921 0.483 1.00 97.75 94 TYR A CA 1
ATOM 733 C C . TYR A 1 94 ? -0.156 8.757 -0.364 1.00 97.75 94 TYR A C 1
ATOM 735 O O . TYR A 1 94 ? -0.117 7.620 0.101 1.00 97.75 94 TYR A O 1
ATOM 743 N N . ILE A 1 95 ? 0.256 9.029 -1.601 1.00 97.38 95 ILE A N 1
ATOM 744 C CA . ILE A 1 95 ? 0.692 8.012 -2.562 1.00 97.38 95 ILE A CA 1
ATOM 745 C C . ILE A 1 95 ? 2.139 8.289 -2.960 1.00 97.38 95 ILE A C 1
ATOM 747 O O . ILE A 1 95 ? 2.415 9.277 -3.640 1.00 97.38 95 ILE A O 1
ATOM 751 N N . LEU A 1 96 ? 3.051 7.404 -2.566 1.00 98.12 96 LEU A N 1
ATOM 752 C CA . LEU A 1 96 ? 4.407 7.353 -3.102 1.00 98.12 96 LEU A CA 1
ATOM 753 C C . LEU A 1 96 ? 4.469 6.288 -4.197 1.00 98.12 96 LEU A C 1
ATOM 755 O O . LEU A 1 96 ? 4.225 5.110 -3.945 1.00 98.12 96 LEU A O 1
ATOM 759 N N . VAL A 1 97 ? 4.809 6.702 -5.409 1.00 98.12 97 VAL A N 1
ATOM 760 C CA . VAL A 1 97 ? 4.981 5.809 -6.556 1.00 98.12 97 VAL A CA 1
ATOM 761 C C . VAL A 1 97 ? 6.433 5.872 -6.997 1.00 98.12 97 VAL A C 1
ATOM 763 O O . VAL A 1 97 ? 6.937 6.962 -7.262 1.00 98.12 97 VAL A O 1
ATOM 766 N N . VAL A 1 98 ? 7.093 4.723 -7.081 1.00 98.19 98 VAL A N 1
ATOM 767 C CA . VAL A 1 98 ? 8.466 4.614 -7.579 1.00 98.19 98 VAL A CA 1
ATOM 768 C C . VAL A 1 98 ? 8.500 3.578 -8.691 1.00 98.19 98 VAL A C 1
ATOM 770 O O . VAL A 1 98 ? 8.024 2.460 -8.491 1.00 98.19 98 VAL A O 1
ATOM 773 N N . ALA A 1 99 ? 9.060 3.938 -9.842 1.00 96.69 99 ALA A N 1
ATOM 774 C CA . ALA A 1 99 ? 9.293 2.976 -10.908 1.00 96.69 99 ALA A CA 1
ATOM 775 C C . ALA A 1 99 ? 10.545 3.271 -11.726 1.00 96.69 99 ALA A C 1
ATOM 777 O O . ALA A 1 99 ? 10.939 4.425 -11.869 1.00 96.69 99 ALA A O 1
ATOM 778 N N . VAL A 1 100 ? 11.170 2.227 -12.263 1.00 96.19 100 VAL A N 1
ATOM 779 C CA . VAL A 1 100 ? 12.344 2.361 -13.132 1.00 96.19 100 VAL A CA 1
ATOM 780 C C . VAL A 1 100 ? 12.231 1.382 -14.295 1.00 96.19 100 VAL A C 1
ATOM 782 O O . VAL A 1 100 ? 12.185 0.171 -14.082 1.00 96.19 100 VAL A O 1
ATOM 785 N N . ASP A 1 101 ? 12.252 1.924 -15.509 1.00 92.06 101 ASP A N 1
ATOM 786 C CA . ASP A 1 101 ? 12.354 1.176 -16.766 1.00 92.06 101 ASP A CA 1
ATOM 787 C C . ASP A 1 101 ? 13.790 1.241 -17.287 1.00 92.06 101 ASP A C 1
ATOM 789 O O . ASP A 1 101 ? 14.386 0.234 -17.682 1.00 92.06 101 ASP A O 1
ATOM 793 N N . LYS A 1 102 ? 14.373 2.444 -17.251 1.00 94.00 102 LYS A N 1
ATOM 794 C CA . LYS A 1 102 ? 15.630 2.794 -17.927 1.00 94.00 102 LYS A CA 1
ATOM 795 C C . LYS A 1 102 ? 16.886 2.342 -17.178 1.00 94.00 102 LYS A C 1
ATOM 797 O O . LYS A 1 102 ? 17.811 3.122 -16.959 1.00 94.00 102 LYS A O 1
ATOM 802 N N . TYR A 1 103 ? 16.961 1.078 -16.783 1.00 91.44 103 TYR A N 1
ATOM 803 C CA . TYR A 1 103 ? 18.218 0.514 -16.292 1.00 91.44 103 TYR A CA 1
ATOM 804 C C . TYR A 1 103 ? 19.252 0.390 -17.419 1.00 91.44 103 TYR A C 1
ATOM 806 O O . TYR A 1 103 ? 18.915 0.183 -18.584 1.00 91.44 103 TYR A O 1
ATOM 814 N N . ALA A 1 104 ? 20.536 0.473 -17.069 1.00 89.56 104 ALA A N 1
ATOM 815 C CA . ALA A 1 104 ? 21.611 0.381 -18.048 1.00 89.56 104 ALA A CA 1
ATOM 816 C C . ALA A 1 104 ? 21.690 -1.006 -18.724 1.00 89.56 104 ALA A C 1
ATOM 818 O O . ALA A 1 104 ? 21.729 -2.055 -18.063 1.00 89.56 104 ALA A O 1
ATOM 819 N N . GLY A 1 105 ? 21.797 -0.994 -20.056 1.00 89.06 105 GLY A N 1
ATOM 820 C CA . GLY A 1 105 ? 22.069 -2.166 -20.889 1.00 89.06 105 GLY A CA 1
ATOM 821 C C . GLY A 1 105 ? 20.957 -3.216 -20.854 1.00 89.06 105 GLY A C 1
ATOM 822 O O . GLY A 1 105 ? 19.777 -2.904 -20.955 1.00 89.06 105 GLY A O 1
ATOM 823 N N . GLN A 1 106 ? 21.346 -4.482 -20.699 1.00 83.94 106 GLN A N 1
ATOM 824 C CA . GLN A 1 106 ? 20.437 -5.638 -20.704 1.00 83.94 106 GLN A CA 1
ATOM 825 C C . GLN A 1 106 ? 19.456 -5.696 -19.520 1.00 83.94 106 GLN A C 1
ATOM 827 O O . GLN A 1 106 ? 18.632 -6.600 -19.462 1.00 83.94 106 GLN A O 1
ATOM 832 N N . ASN A 1 107 ? 19.576 -4.780 -18.554 1.00 85.19 107 ASN A N 1
ATOM 833 C CA . ASN A 1 107 ? 18.699 -4.734 -17.387 1.00 85.19 107 ASN A CA 1
ATOM 834 C C . ASN A 1 107 ? 17.462 -3.855 -17.610 1.00 85.19 107 ASN A C 1
ATOM 836 O O . ASN A 1 107 ? 16.629 -3.787 -16.711 1.00 85.19 107 ASN A O 1
ATOM 840 N N . ALA A 1 108 ? 17.355 -3.149 -18.742 1.00 87.19 108 ALA A N 1
ATOM 841 C CA . ALA A 1 108 ? 16.199 -2.308 -19.037 1.00 87.19 108 ALA A CA 1
ATOM 842 C C . ALA A 1 108 ? 14.890 -3.116 -18.985 1.00 87.19 108 ALA A C 1
ATOM 844 O O . ALA A 1 108 ? 14.833 -4.258 -19.446 1.00 87.19 108 ALA A O 1
ATOM 845 N N . LEU A 1 109 ? 13.849 -2.507 -18.424 1.00 86.94 109 LEU A N 1
ATOM 846 C CA . LEU A 1 109 ? 12.487 -3.038 -18.356 1.00 86.94 109 LEU A CA 1
ATOM 847 C C . LEU A 1 109 ? 11.566 -2.192 -19.244 1.00 86.94 109 LEU A C 1
ATOM 849 O O . LEU A 1 109 ? 11.972 -1.130 -19.718 1.00 86.94 109 LEU A O 1
ATOM 853 N N . GLN A 1 110 ? 10.350 -2.672 -19.512 1.00 86.44 110 GLN A N 1
ATOM 854 C CA . GLN A 1 110 ? 9.450 -2.024 -20.476 1.00 86.44 110 GLN A CA 1
ATOM 855 C C . GLN A 1 110 ? 8.169 -1.466 -19.855 1.00 86.44 110 GLN A C 1
ATOM 857 O O . GLN A 1 110 ? 7.642 -0.475 -20.361 1.00 86.44 110 GLN A O 1
ATOM 862 N N . LEU A 1 111 ? 7.635 -2.107 -18.810 1.00 88.88 111 LEU A N 1
ATOM 863 C CA . LEU A 1 111 ? 6.337 -1.749 -18.235 1.00 88.88 111 LEU A CA 1
ATOM 864 C C . LEU A 1 111 ? 6.337 -1.066 -16.852 1.00 88.88 111 LEU A C 1
ATOM 866 O O . LEU A 1 111 ? 5.321 -0.416 -16.586 1.00 88.88 111 LEU A O 1
ATOM 870 N N . PRO A 1 112 ? 7.371 -1.107 -15.984 1.00 91.06 112 PRO A N 1
ATOM 871 C CA . PRO A 1 112 ? 7.277 -0.531 -14.638 1.00 91.06 112 PRO A CA 1
ATOM 872 C C . PRO A 1 112 ? 6.783 0.923 -14.551 1.00 91.06 112 PRO A C 1
ATOM 874 O O . PRO A 1 112 ? 5.905 1.228 -13.736 1.00 91.06 112 PRO A O 1
ATOM 877 N N . VAL A 1 113 ? 7.280 1.845 -15.382 1.00 94.75 113 VAL A N 1
ATOM 878 C CA . VAL A 1 113 ? 6.834 3.253 -15.387 1.00 94.75 113 VAL A CA 1
ATOM 879 C C . VAL A 1 113 ? 5.396 3.356 -15.881 1.00 94.75 113 VAL A C 1
ATOM 881 O O . VAL A 1 113 ? 4.613 4.170 -15.371 1.00 94.75 113 VAL A O 1
ATOM 884 N N . LYS A 1 114 ? 5.003 2.530 -16.851 1.00 92.56 114 LYS A N 1
ATOM 885 C CA . LYS A 1 114 ? 3.617 2.476 -17.311 1.00 92.56 114 LYS A CA 1
ATOM 886 C C . LYS A 1 114 ? 2.691 1.963 -16.200 1.00 92.56 114 LYS A C 1
ATOM 888 O O . LYS A 1 114 ? 1.686 2.618 -15.911 1.00 92.56 114 LYS A O 1
ATOM 893 N N . ASP A 1 115 ? 3.060 0.870 -15.545 1.00 92.56 115 ASP A N 1
ATOM 894 C CA . ASP A 1 115 ? 2.345 0.254 -14.426 1.00 92.56 115 ASP A CA 1
ATOM 895 C C . ASP A 1 115 ? 2.158 1.248 -13.269 1.00 92.56 115 ASP A C 1
ATOM 897 O O . ASP A 1 115 ? 1.036 1.476 -12.802 1.00 92.56 115 ASP A O 1
ATOM 901 N N . ALA A 1 116 ? 3.225 1.951 -12.888 1.00 94.88 116 ALA A N 1
ATOM 902 C CA . ALA A 1 116 ? 3.196 3.031 -11.903 1.00 94.88 116 ALA A CA 1
ATOM 903 C C . ALA A 1 116 ? 2.225 4.159 -12.276 1.00 94.88 116 ALA A C 1
ATOM 905 O O . ALA A 1 116 ? 1.444 4.635 -11.442 1.00 94.88 116 ALA A O 1
ATOM 906 N N . ASN A 1 117 ? 2.246 4.598 -13.534 1.00 96.25 117 ASN A N 1
ATOM 907 C CA . ASN A 1 117 ? 1.356 5.648 -14.017 1.00 96.25 117 ASN A CA 1
ATOM 908 C C . ASN A 1 117 ? -0.113 5.201 -14.031 1.00 96.25 117 ASN A C 1
ATOM 910 O O . ASN A 1 117 ? -0.995 5.993 -13.674 1.00 96.25 117 ASN A O 1
ATOM 914 N N . ASP A 1 118 ? -0.388 3.964 -14.439 1.00 95.25 118 ASP A N 1
ATOM 915 C CA . ASP A 1 118 ? -1.724 3.375 -14.443 1.00 95.25 118 ASP A CA 1
ATOM 916 C C . ASP A 1 118 ? -2.270 3.222 -13.012 1.00 95.25 118 ASP A C 1
ATOM 918 O O . ASP A 1 118 ? -3.395 3.662 -12.737 1.00 95.25 118 ASP A O 1
ATOM 922 N N . PHE A 1 119 ? -1.462 2.688 -12.088 1.00 94.75 119 PHE A N 1
ATOM 923 C CA . PHE A 1 119 ? -1.804 2.559 -10.670 1.00 94.75 119 PHE A CA 1
ATOM 924 C C . PHE A 1 119 ? -2.097 3.922 -10.036 1.00 94.75 119 PHE A C 1
ATOM 926 O O . PHE A 1 119 ? -3.160 4.112 -9.435 1.00 94.75 119 PHE A O 1
ATOM 933 N N . ARG A 1 120 ? -1.207 4.908 -10.236 1.00 95.38 120 ARG A N 1
ATOM 934 C CA . ARG A 1 120 ? -1.398 6.287 -9.756 1.00 95.38 120 ARG A CA 1
ATOM 935 C C . ARG A 1 120 ? -2.746 6.834 -10.209 1.00 95.38 120 ARG A C 1
ATOM 937 O O . ARG A 1 120 ? -3.516 7.319 -9.385 1.00 95.38 120 ARG A O 1
ATOM 944 N N . ARG A 1 121 ? -3.049 6.755 -11.511 1.00 95.25 121 ARG A N 1
ATOM 945 C CA . ARG A 1 121 ? -4.314 7.275 -12.058 1.00 95.25 121 ARG A CA 1
ATOM 946 C C . ARG A 1 121 ? -5.523 6.593 -11.423 1.00 95.25 121 ARG A C 1
ATOM 948 O O . ARG A 1 121 ? -6.493 7.280 -11.105 1.00 95.25 121 ARG A O 1
ATOM 955 N N . GLN A 1 122 ? -5.466 5.277 -11.216 1.00 94.06 122 GLN A N 1
ATOM 956 C CA . GLN A 1 122 ? -6.558 4.540 -10.584 1.00 94.06 122 GLN A CA 1
ATOM 957 C C . GLN A 1 122 ? -6.768 4.970 -9.125 1.00 94.06 122 GLN A C 1
ATOM 959 O O . GLN A 1 122 ? -7.897 5.278 -8.745 1.00 94.06 122 GLN A O 1
ATOM 964 N N . MET A 1 123 ? -5.705 5.072 -8.324 1.00 92.62 123 MET A N 1
ATOM 965 C CA . MET A 1 123 ? -5.812 5.489 -6.919 1.00 92.62 123 MET A CA 1
ATOM 966 C C . MET A 1 123 ? -6.245 6.952 -6.769 1.00 92.62 123 MET A C 1
ATOM 968 O O . MET A 1 123 ? -7.088 7.261 -5.928 1.00 92.62 123 MET A O 1
ATOM 972 N N . THR A 1 124 ? -5.754 7.854 -7.624 1.00 93.31 124 THR A N 1
ATOM 973 C CA . THR A 1 124 ? -6.232 9.244 -7.672 1.00 93.31 124 THR A CA 1
ATOM 974 C C . THR A 1 124 ? -7.718 9.311 -8.033 1.00 93.31 124 THR A C 1
ATOM 976 O O . THR A 1 124 ? -8.449 10.095 -7.433 1.00 93.31 124 THR A O 1
ATOM 979 N N . ARG A 1 125 ? -8.200 8.474 -8.966 1.00 91.12 125 ARG A N 1
ATOM 980 C CA . ARG A 1 125 ? -9.634 8.388 -9.297 1.00 91.12 125 ARG A CA 1
ATOM 981 C C . ARG A 1 125 ? -10.464 7.899 -8.109 1.00 91.12 125 ARG A C 1
ATOM 983 O O . ARG A 1 125 ? -11.527 8.459 -7.868 1.00 91.12 125 ARG A O 1
ATOM 990 N N . ILE A 1 126 ? -9.980 6.901 -7.367 1.00 90.06 126 ILE A N 1
ATOM 991 C CA . ILE A 1 126 ? -10.636 6.401 -6.146 1.00 90.06 126 ILE A CA 1
ATOM 992 C C . ILE A 1 126 ? -10.720 7.504 -5.083 1.00 90.06 126 ILE A C 1
ATOM 994 O O . ILE A 1 126 ? -11.774 7.694 -4.479 1.00 90.06 126 ILE A O 1
ATOM 998 N N . ALA A 1 127 ? -9.642 8.263 -4.876 1.00 90.12 127 ALA A N 1
ATOM 999 C CA . ALA A 1 127 ? -9.623 9.348 -3.896 1.00 90.12 127 ALA A CA 1
ATOM 1000 C C . ALA A 1 127 ? -10.490 10.553 -4.295 1.00 90.12 127 ALA A C 1
ATOM 1002 O O . ALA A 1 127 ? -11.043 11.221 -3.430 1.00 90.12 127 ALA A O 1
ATOM 1003 N N . ASN A 1 128 ? -10.647 10.802 -5.597 1.00 87.88 128 ASN A N 1
ATOM 1004 C CA . ASN A 1 128 ? -11.475 11.884 -6.137 1.00 87.88 128 ASN A CA 1
ATOM 1005 C C . ASN A 1 128 ? -12.891 11.431 -6.538 1.00 87.88 128 ASN A C 1
ATOM 1007 O O . ASN A 1 128 ? -13.577 12.148 -7.269 1.00 87.88 128 ASN A O 1
ATOM 1011 N N . ALA A 1 129 ? -13.329 10.245 -6.105 1.00 81.06 129 ALA A N 1
ATOM 1012 C CA . ALA A 1 129 ? -14.642 9.700 -6.431 1.00 81.06 129 ALA A CA 1
ATOM 1013 C C . ALA A 1 129 ? -15.771 10.705 -6.100 1.00 81.06 129 ALA A C 1
ATOM 1015 O O . ALA A 1 129 ? -15.874 11.150 -4.950 1.00 81.06 129 ALA A O 1
ATOM 1016 N N . PRO A 1 130 ? -16.629 11.080 -7.071 1.00 69.75 130 PRO A N 1
ATOM 1017 C CA . PRO A 1 130 ? -17.736 11.990 -6.815 1.00 69.75 130 PRO A CA 1
ATOM 1018 C C . PRO A 1 130 ? -18.822 11.308 -5.972 1.00 69.75 130 PRO A C 1
ATOM 1020 O O . PRO A 1 130 ? -19.086 10.116 -6.105 1.00 69.75 130 PRO A O 1
ATOM 1023 N N . GLY A 1 131 ? -19.511 12.089 -5.138 1.00 67.62 131 GLY A N 1
ATOM 1024 C CA . GLY A 1 131 ? -20.664 11.626 -4.362 1.00 67.62 131 GLY A CA 1
ATOM 1025 C C . GLY A 1 131 ? -20.404 11.468 -2.863 1.00 67.62 131 GLY A C 1
ATOM 1026 O O . GLY A 1 131 ? -19.372 11.864 -2.328 1.00 67.62 131 GLY A O 1
ATOM 1027 N N . LYS A 1 132 ? -21.409 10.937 -2.153 1.00 62.53 132 LYS A N 1
ATOM 1028 C CA . LYS A 1 132 ? -21.410 10.840 -0.680 1.00 62.53 132 LYS A CA 1
ATOM 1029 C C . LYS A 1 132 ? -20.613 9.645 -0.134 1.00 62.53 132 LYS A C 1
ATOM 1031 O O . LYS A 1 132 ? -20.350 9.610 1.063 1.00 62.53 132 LYS A O 1
ATOM 1036 N N . GLN A 1 133 ? -20.240 8.686 -0.983 1.00 71.25 133 GLN A N 1
ATOM 1037 C CA . GLN A 1 133 ? -19.477 7.489 -0.616 1.00 71.25 133 GLN A CA 1
ATOM 1038 C C . GLN A 1 133 ? -18.050 7.597 -1.156 1.00 71.25 133 GLN A C 1
ATOM 1040 O O . GLN A 1 133 ? -17.719 7.021 -2.186 1.00 71.25 133 GLN A O 1
ATOM 1045 N N . ARG A 1 134 ? -17.212 8.366 -0.455 1.00 81.88 134 ARG A N 1
ATOM 1046 C CA . ARG A 1 134 ? -15.769 8.437 -0.712 1.00 81.88 134 ARG A CA 1
ATOM 1047 C C . ARG A 1 134 ? -15.001 7.986 0.524 1.00 81.88 134 ARG A C 1
ATOM 1049 O O . ARG A 1 134 ? -15.374 8.349 1.641 1.00 81.88 134 ARG A O 1
ATOM 1056 N N . LEU A 1 135 ? -13.947 7.205 0.311 1.00 88.75 135 LEU A N 1
ATOM 1057 C CA . LEU A 1 135 ? -13.052 6.749 1.380 1.00 88.75 135 LEU A CA 1
ATOM 1058 C C . LEU A 1 135 ? -12.026 7.800 1.768 1.00 88.75 135 LEU A C 1
ATOM 1060 O O . LEU A 1 135 ? -11.631 7.846 2.924 1.00 88.75 135 LEU A O 1
ATOM 1064 N N . TYR A 1 136 ? -11.616 8.626 0.812 1.00 91.94 136 TYR A N 1
ATOM 1065 C CA . TYR A 1 136 ? -10.574 9.631 0.974 1.00 91.94 136 TYR A CA 1
ATOM 1066 C C . TYR A 1 136 ? -11.153 11.002 0.627 1.00 91.94 136 TYR A C 1
ATOM 1068 O O . TYR A 1 136 ? -11.996 11.089 -0.271 1.00 91.94 136 TYR A O 1
ATOM 1076 N N . ASP A 1 137 ? -10.734 12.066 1.315 1.00 90.75 137 ASP A N 1
ATOM 1077 C CA . ASP A 1 137 ? -11.163 13.423 0.951 1.00 90.75 137 ASP A CA 1
ATOM 1078 C C . ASP A 1 137 ? -10.315 14.031 -0.158 1.00 90.75 137 ASP A C 1
ATOM 1080 O O . ASP A 1 137 ? -10.849 14.778 -0.982 1.00 90.75 137 ASP A O 1
ATOM 1084 N N . LYS A 1 138 ? -9.020 13.706 -0.188 1.00 93.25 138 LYS A N 1
ATOM 1085 C CA . LYS A 1 138 ? -8.105 14.118 -1.254 1.00 93.25 138 LYS A CA 1
ATOM 1086 C C . LYS A 1 138 ? -6.904 13.174 -1.397 1.00 93.25 138 LYS A C 1
ATOM 1088 O O . LYS A 1 138 ? -6.503 12.545 -0.415 1.00 93.25 138 LYS A O 1
ATOM 1093 N N . PRO A 1 139 ? -6.293 13.093 -2.588 1.00 96.06 139 PRO A N 1
ATOM 1094 C CA . PRO A 1 139 ? -4.985 12.483 -2.777 1.00 96.06 139 PRO A CA 1
ATOM 1095 C C . PRO A 1 139 ? -3.846 13.511 -2.675 1.00 96.06 139 PRO A C 1
ATOM 1097 O O . PRO A 1 139 ? -3.980 14.640 -3.137 1.00 96.06 139 PRO A O 1
ATOM 1100 N N . GLU A 1 140 ? -2.696 13.082 -2.164 1.00 98.19 140 GLU A N 1
ATOM 1101 C CA . GLU A 1 140 ? -1.407 13.777 -2.266 1.00 98.19 140 GLU A CA 1
ATOM 1102 C C . GLU A 1 140 ? -0.404 12.798 -2.881 1.00 98.19 140 GLU A C 1
ATOM 1104 O O . GLU A 1 140 ? -0.211 11.698 -2.362 1.00 98.19 140 GLU A O 1
ATOM 1109 N N . VAL A 1 141 ? 0.208 13.152 -4.012 1.00 98.06 141 VAL A N 1
ATOM 1110 C CA . VAL A 1 141 ? 0.987 12.197 -4.815 1.00 98.06 141 VAL A CA 1
ATOM 1111 C C . VAL A 1 141 ? 2.428 12.658 -4.969 1.00 98.06 141 VAL A C 1
ATOM 1113 O O . VAL A 1 141 ? 2.683 13.763 -5.441 1.00 98.06 141 VAL A O 1
ATOM 1116 N N . LYS A 1 142 ? 3.366 11.764 -4.656 1.00 98.56 142 LYS A N 1
ATOM 1117 C CA . LYS A 1 142 ? 4.777 11.876 -5.023 1.00 98.56 142 LYS A CA 1
ATOM 1118 C C . LYS A 1 142 ? 5.128 10.726 -5.964 1.00 98.56 142 LYS A C 1
ATOM 1120 O O . LYS A 1 142 ? 4.943 9.564 -5.614 1.00 98.56 142 LYS A O 1
ATOM 1125 N N . ILE A 1 143 ? 5.614 11.053 -7.157 1.00 98.19 143 ILE A N 1
ATOM 1126 C CA . ILE A 1 143 ? 6.039 10.075 -8.161 1.00 98.19 143 ILE A CA 1
ATOM 1127 C C . ILE A 1 143 ? 7.525 10.260 -8.457 1.00 98.19 143 ILE A C 1
ATOM 1129 O O . ILE A 1 143 ? 7.970 11.388 -8.638 1.00 98.19 143 ILE A O 1
ATOM 1133 N N . LEU A 1 144 ? 8.264 9.157 -8.478 1.00 98.62 144 LEU A N 1
ATOM 1134 C CA . LEU A 1 144 ? 9.684 9.088 -8.802 1.00 98.62 144 LEU A CA 1
ATOM 1135 C C . LEU A 1 144 ? 9.840 8.049 -9.911 1.00 98.62 144 LEU A C 1
ATOM 1137 O O . LEU A 1 144 ? 9.589 6.866 -9.679 1.00 98.62 144 LEU A O 1
ATOM 1141 N N . ILE A 1 145 ? 10.182 8.484 -11.119 1.00 98.19 145 ILE A N 1
ATOM 1142 C CA . ILE A 1 145 ? 10.312 7.605 -12.285 1.00 98.19 145 ILE A CA 1
ATOM 1143 C C . ILE A 1 145 ? 11.686 7.754 -12.915 1.00 98.19 145 ILE A C 1
ATOM 1145 O O . ILE A 1 145 ? 12.186 8.871 -13.010 1.00 98.19 145 ILE A O 1
ATOM 1149 N N . ASP A 1 146 ? 12.268 6.633 -13.337 1.00 97.38 146 ASP A N 1
ATOM 1150 C CA . ASP A 1 146 ? 13.560 6.582 -14.025 1.00 97.38 146 ASP A CA 1
ATOM 1151 C C . ASP A 1 146 ? 14.604 7.490 -13.356 1.00 97.38 146 ASP A C 1
ATOM 1153 O O . ASP A 1 146 ? 14.950 7.264 -12.199 1.00 97.38 146 ASP A O 1
ATOM 1157 N N . GLU A 1 147 ? 15.069 8.539 -14.039 1.00 97.62 147 GLU A N 1
ATOM 1158 C CA . GLU A 1 147 ? 16.111 9.454 -13.577 1.00 97.62 147 GLU A CA 1
ATOM 1159 C C . GLU A 1 147 ? 15.815 10.090 -12.206 1.00 97.62 147 GLU A C 1
ATOM 1161 O O . GLU A 1 147 ? 16.747 10.365 -11.446 1.00 97.62 147 GLU A O 1
ATOM 1166 N N . ASP A 1 148 ? 14.537 10.253 -11.854 1.00 98.25 148 ASP A N 1
ATOM 1167 C CA . ASP A 1 148 ? 14.107 10.786 -10.560 1.00 98.25 148 ASP A CA 1
ATOM 1168 C C . ASP A 1 148 ? 14.102 9.727 -9.447 1.00 98.25 148 ASP A C 1
ATOM 1170 O O . ASP A 1 148 ? 14.146 10.069 -8.264 1.00 98.25 148 ASP A O 1
ATOM 1174 N N . ALA A 1 149 ? 14.065 8.436 -9.777 1.00 98.06 149 ALA A N 1
ATOM 1175 C CA . ALA A 1 149 ? 14.033 7.326 -8.824 1.00 98.06 149 ALA A CA 1
ATOM 1176 C C . ALA A 1 149 ? 15.439 6.932 -8.338 1.00 98.06 149 ALA A C 1
ATOM 1178 O O . ALA A 1 149 ? 15.809 5.755 -8.326 1.00 98.06 149 ALA A O 1
ATOM 1179 N N . THR A 1 150 ? 16.231 7.920 -7.918 1.00 97.75 150 THR A N 1
ATOM 1180 C CA . THR A 1 150 ? 17.548 7.710 -7.300 1.00 97.75 150 THR A CA 1
ATOM 1181 C C . THR A 1 150 ? 17.412 7.160 -5.877 1.00 97.75 150 THR A C 1
ATOM 1183 O O . THR A 1 150 ? 16.369 7.294 -5.235 1.00 97.75 150 THR A O 1
ATOM 1186 N N . GLN A 1 151 ? 18.480 6.555 -5.339 1.00 97.25 151 GLN A N 1
ATOM 1187 C CA . GLN A 1 151 ? 18.480 6.053 -3.956 1.00 97.25 151 GLN A CA 1
ATOM 1188 C C . GLN A 1 151 ? 18.110 7.159 -2.950 1.00 97.25 151 GLN A C 1
ATOM 1190 O O . GLN A 1 151 ? 17.335 6.920 -2.027 1.00 97.25 151 GLN A O 1
ATOM 1195 N N . GLU A 1 152 ? 18.643 8.366 -3.148 1.00 97.94 152 GLU A N 1
ATOM 1196 C CA . GLU A 1 152 ? 18.382 9.543 -2.314 1.00 97.94 152 GLU A CA 1
ATOM 1197 C C . GLU A 1 152 ? 16.915 9.978 -2.399 1.00 97.94 152 GLU A C 1
ATOM 1199 O O . GLU A 1 152 ? 16.224 10.015 -1.381 1.00 97.94 152 GLU A O 1
ATOM 1204 N N . ASN A 1 153 ? 16.394 10.175 -3.612 1.00 98.56 153 ASN A N 1
ATOM 1205 C CA . ASN A 1 153 ? 15.015 10.616 -3.812 1.00 98.56 153 ASN A CA 1
ATOM 1206 C C . ASN A 1 153 ? 13.996 9.604 -3.274 1.00 98.56 153 ASN A C 1
ATOM 1208 O O . ASN A 1 153 ? 12.962 9.994 -2.727 1.00 98.56 153 ASN A O 1
ATOM 1212 N N . ILE A 1 154 ? 14.279 8.300 -3.384 1.00 98.50 154 ILE A N 1
ATOM 1213 C CA . ILE A 1 154 ? 13.422 7.262 -2.799 1.00 98.50 154 ILE A CA 1
ATOM 1214 C C . ILE A 1 154 ? 13.393 7.396 -1.274 1.00 98.50 154 ILE A C 1
ATOM 1216 O O . ILE A 1 154 ? 12.308 7.378 -0.687 1.00 98.50 154 ILE A O 1
ATOM 1220 N N . ARG A 1 155 ? 14.546 7.582 -0.620 1.00 98.31 155 ARG A N 1
ATOM 1221 C CA . ARG A 1 155 ? 14.604 7.800 0.836 1.00 98.31 155 ARG A CA 1
ATOM 1222 C C . ARG A 1 155 ? 13.873 9.071 1.258 1.00 98.31 155 ARG A C 1
ATOM 1224 O O . ARG A 1 155 ? 13.151 9.049 2.258 1.00 98.31 155 ARG A O 1
ATOM 1231 N N . ASP A 1 156 ? 13.969 10.135 0.471 1.00 98.56 156 ASP A N 1
ATOM 1232 C CA . ASP A 1 156 ? 13.209 11.369 0.687 1.00 98.56 156 ASP A CA 1
ATOM 1233 C C . ASP A 1 156 ? 11.702 11.176 0.486 1.00 98.56 156 ASP A C 1
ATOM 1235 O O . ASP A 1 156 ? 10.884 11.772 1.196 1.00 98.56 156 ASP A O 1
ATOM 1239 N N . GLY A 1 157 ? 11.302 10.309 -0.442 1.00 98.44 157 GLY A N 1
ATOM 1240 C CA . GLY A 1 157 ? 9.920 9.868 -0.606 1.00 98.44 157 GLY A CA 1
ATOM 1241 C C . GLY A 1 157 ? 9.402 9.112 0.617 1.00 98.44 157 GLY A C 1
ATOM 1242 O O . GLY A 1 157 ? 8.323 9.425 1.128 1.00 98.44 157 GLY A O 1
ATOM 1243 N N . LEU A 1 158 ? 10.191 8.170 1.139 1.00 97.44 158 LEU A N 1
ATOM 1244 C CA . LEU A 1 158 ? 9.871 7.437 2.368 1.00 97.44 158 LEU A CA 1
ATOM 1245 C C . LEU A 1 158 ? 9.776 8.381 3.574 1.00 97.44 158 LEU A C 1
ATOM 1247 O O . LEU A 1 158 ? 8.843 8.281 4.371 1.00 97.44 158 LEU A O 1
ATOM 1251 N N . LYS A 1 159 ? 10.707 9.334 3.698 1.00 97.88 159 LYS A N 1
ATOM 1252 C CA . LYS A 1 159 ? 10.675 10.367 4.741 1.00 97.88 159 LYS A CA 1
ATOM 1253 C C . LYS A 1 159 ? 9.422 11.232 4.637 1.00 97.88 159 LYS A C 1
ATOM 1255 O O . LYS A 1 159 ? 8.747 11.440 5.640 1.00 97.88 159 LYS A O 1
ATOM 1260 N N . TRP A 1 160 ? 9.076 11.676 3.432 1.00 98.25 160 TRP A N 1
ATOM 1261 C CA . TRP A 1 160 ? 7.865 12.456 3.184 1.00 98.25 160 TRP A CA 1
ATOM 1262 C C . TRP A 1 160 ? 6.597 11.735 3.656 1.00 98.25 160 TRP A C 1
ATOM 1264 O O . TRP A 1 160 ? 5.755 12.373 4.287 1.00 98.25 160 TRP A O 1
ATOM 1274 N N . LEU A 1 161 ? 6.476 10.419 3.437 1.00 96.62 161 LEU A N 1
ATOM 1275 C CA . LEU A 1 161 ? 5.352 9.642 3.973 1.00 96.62 161 LEU A CA 1
ATOM 1276 C C . LEU A 1 161 ? 5.304 9.670 5.505 1.00 96.62 161 LEU A C 1
ATOM 1278 O O . LEU A 1 161 ? 4.247 9.956 6.068 1.00 96.62 161 LEU A O 1
ATOM 1282 N N . ARG A 1 162 ? 6.437 9.415 6.178 1.00 94.94 162 ARG A N 1
ATOM 1283 C CA . ARG A 1 162 ? 6.512 9.421 7.654 1.00 94.94 162 ARG A CA 1
ATOM 1284 C C . ARG A 1 162 ? 6.129 10.772 8.248 1.00 94.94 162 ARG A C 1
ATOM 1286 O O . ARG A 1 162 ? 5.427 10.822 9.254 1.00 94.94 162 ARG A O 1
ATOM 1293 N N . ASP A 1 163 ? 6.576 11.854 7.621 1.00 96.69 163 ASP A N 1
ATOM 1294 C CA . ASP A 1 163 ? 6.351 13.208 8.126 1.00 96.69 163 ASP A CA 1
ATOM 1295 C C . ASP A 1 163 ? 4.918 13.696 7.858 1.00 96.69 163 ASP A C 1
ATOM 1297 O O . ASP A 1 163 ? 4.367 14.476 8.645 1.00 96.69 163 ASP A O 1
ATOM 1301 N N . SER A 1 164 ? 4.298 13.229 6.769 1.00 97.12 164 SER A N 1
ATOM 1302 C CA . SER A 1 164 ? 3.007 13.743 6.296 1.00 97.12 164 SER A CA 1
ATOM 1303 C C . SER A 1 164 ? 1.806 12.983 6.855 1.00 97.12 164 SER A C 1
ATOM 1305 O O . SER A 1 164 ? 0.864 13.621 7.314 1.00 97.12 164 SER A O 1
ATOM 1307 N N . VAL A 1 165 ? 1.839 11.647 6.866 1.00 95.00 165 VAL A N 1
ATOM 1308 C CA . VAL A 1 165 ? 0.684 10.813 7.249 1.00 95.00 165 VAL A CA 1
ATOM 1309 C C . VAL A 1 165 ? 0.354 10.992 8.735 1.00 95.00 165 VAL A C 1
ATOM 1311 O O . VAL A 1 165 ? 1.241 10.890 9.586 1.00 95.00 165 VAL A O 1
ATOM 1314 N N . LYS A 1 166 ? -0.922 11.233 9.062 1.00 92.25 166 LYS A N 1
ATOM 1315 C CA . LYS A 1 166 ? -1.480 11.301 10.429 1.00 92.25 166 LYS A CA 1
ATOM 1316 C C . LYS A 1 166 ? -2.476 10.161 10.686 1.00 92.25 166 LYS A C 1
ATOM 1318 O O . LYS A 1 166 ? -2.757 9.354 9.809 1.00 92.25 166 LYS A O 1
ATOM 1323 N N . GLU A 1 167 ? -3.012 10.074 11.906 1.00 85.69 167 GLU A N 1
ATOM 1324 C CA . GLU A 1 167 ? -3.880 8.964 12.362 1.00 85.69 167 GLU A CA 1
ATOM 1325 C C . GLU A 1 167 ? -5.159 8.763 11.528 1.00 85.69 167 GLU A C 1
ATOM 1327 O O . GLU A 1 167 ? -5.695 7.655 11.468 1.00 85.69 167 GLU A O 1
ATOM 1332 N N . ARG A 1 168 ? -5.655 9.834 10.894 1.00 88.06 168 ARG A N 1
ATOM 1333 C CA . ARG A 1 168 ? -6.844 9.822 10.027 1.00 88.06 168 ARG A CA 1
ATOM 1334 C C . ARG A 1 168 ? -6.508 9.734 8.538 1.00 88.06 168 ARG A C 1
ATOM 1336 O O . ARG A 1 168 ? -7.413 9.787 7.718 1.00 88.06 168 ARG A O 1
ATOM 1343 N N . ASP A 1 169 ? -5.239 9.590 8.178 1.00 92.31 169 ASP A N 1
ATOM 1344 C CA . ASP A 1 169 ? -4.804 9.488 6.787 1.00 92.31 169 ASP A CA 1
ATOM 1345 C C . ASP A 1 169 ? -4.540 8.032 6.385 1.00 92.31 169 ASP A C 1
ATOM 1347 O O . ASP A 1 169 ? -4.515 7.113 7.213 1.00 92.31 169 ASP A O 1
ATOM 1351 N N . ALA A 1 170 ? -4.307 7.826 5.092 1.00 91.75 170 ALA A N 1
ATOM 1352 C CA . ALA A 1 170 ? -3.789 6.580 4.552 1.00 91.75 170 ALA A CA 1
ATOM 1353 C C . ALA A 1 170 ? -2.522 6.837 3.725 1.00 91.75 170 ALA A C 1
ATOM 1355 O O . ALA A 1 170 ? -2.465 7.780 2.940 1.00 91.75 170 ALA A O 1
ATOM 1356 N N . GLY A 1 171 ? -1.516 5.980 3.884 1.00 93.25 171 GLY A N 1
ATOM 1357 C CA . GLY A 1 171 ? -0.300 5.950 3.081 1.00 93.25 171 GLY A CA 1
ATOM 1358 C C . GLY A 1 171 ? -0.272 4.739 2.152 1.00 93.25 171 GLY A C 1
ATOM 1359 O O . GLY A 1 171 ? -0.587 3.620 2.561 1.00 93.25 171 GLY A O 1
ATOM 1360 N N . VAL A 1 172 ? 0.134 4.960 0.906 1.00 93.06 172 VAL A N 1
ATOM 1361 C CA . VAL A 1 172 ? 0.330 3.934 -0.120 1.00 93.06 172 VAL A CA 1
ATOM 1362 C C . VAL A 1 172 ? 1.743 4.050 -0.668 1.00 93.06 172 VAL A C 1
ATOM 1364 O O . VAL A 1 172 ? 2.168 5.145 -1.039 1.00 93.06 172 VAL A O 1
ATOM 1367 N N . ILE A 1 173 ? 2.442 2.921 -0.779 1.00 94.06 173 ILE A N 1
ATOM 1368 C CA . ILE A 1 173 ? 3.629 2.815 -1.632 1.00 94.06 173 ILE A CA 1
ATOM 1369 C C . ILE A 1 173 ? 3.338 1.835 -2.770 1.00 94.06 173 ILE A C 1
ATOM 1371 O O . ILE A 1 173 ? 2.868 0.722 -2.523 1.00 94.06 173 ILE A O 1
ATOM 1375 N N . PHE A 1 174 ? 3.642 2.252 -3.997 1.00 94.25 174 PHE A N 1
ATOM 1376 C CA . PHE A 1 174 ? 3.718 1.388 -5.172 1.00 94.25 174 PHE A CA 1
ATOM 1377 C C . PHE A 1 174 ? 5.153 1.382 -5.698 1.00 94.25 174 PHE A C 1
ATOM 1379 O O . PHE A 1 174 ? 5.686 2.452 -5.998 1.00 94.25 174 PHE A O 1
ATOM 1386 N N . LEU A 1 175 ? 5.770 0.203 -5.792 1.00 93.00 175 LEU A N 1
ATOM 1387 C CA . LEU A 1 175 ? 7.107 0.021 -6.367 1.00 93.00 175 LEU A CA 1
ATOM 1388 C C . LEU A 1 175 ? 7.023 -0.895 -7.584 1.00 93.00 175 LEU A C 1
ATOM 1390 O O . LEU A 1 175 ? 6.476 -1.990 -7.452 1.00 93.00 175 LEU A O 1
ATOM 1394 N N . ALA A 1 176 ? 7.612 -0.493 -8.709 1.00 91.81 176 ALA A N 1
ATOM 1395 C CA . ALA A 1 176 ? 7.761 -1.352 -9.881 1.00 91.81 176 ALA A CA 1
ATOM 1396 C C . ALA A 1 176 ? 9.174 -1.262 -10.474 1.00 91.81 176 ALA A C 1
ATOM 1398 O O . ALA A 1 176 ? 9.701 -0.173 -10.666 1.00 91.81 176 ALA A O 1
ATOM 1399 N N . GLY A 1 177 ? 9.799 -2.400 -10.767 1.00 90.06 177 GLY A N 1
ATOM 1400 C CA . GLY A 1 177 ? 11.171 -2.450 -11.282 1.00 90.06 177 GLY A CA 1
ATOM 1401 C C . GLY A 1 177 ? 11.972 -3.621 -10.716 1.00 90.06 177 GLY A C 1
ATOM 1402 O O . GLY A 1 177 ? 11.411 -4.612 -10.237 1.00 90.06 177 GLY A O 1
ATOM 1403 N N . HIS A 1 178 ? 13.303 -3.514 -10.729 1.00 88.06 178 HIS A N 1
ATOM 1404 C CA . HIS A 1 178 ? 14.164 -4.579 -10.209 1.00 88.06 178 HIS A CA 1
ATOM 1405 C C . HIS A 1 178 ? 14.124 -4.657 -8.681 1.00 88.06 178 HIS A C 1
ATOM 1407 O O . HIS A 1 178 ? 14.422 -3.697 -7.964 1.00 88.06 178 HIS A O 1
ATOM 1413 N N . GLY A 1 179 ? 13.813 -5.855 -8.188 1.00 86.00 179 GLY A N 1
ATOM 1414 C CA . GLY A 1 179 ? 14.009 -6.270 -6.806 1.00 86.00 179 GLY A CA 1
ATOM 1415 C C . GLY A 1 179 ? 15.074 -7.361 -6.745 1.00 86.00 179 GLY A C 1
ATOM 1416 O O . GLY A 1 179 ? 15.027 -8.319 -7.514 1.00 86.00 179 GLY A O 1
ATOM 1417 N N . MET A 1 180 ? 16.044 -7.218 -5.846 1.00 83.38 180 MET A N 1
ATOM 1418 C CA . MET A 1 180 ? 17.152 -8.160 -5.678 1.00 83.38 180 MET A CA 1
ATOM 1419 C C . MET A 1 180 ? 17.106 -8.787 -4.289 1.00 83.38 180 MET A C 1
ATOM 1421 O O . MET A 1 180 ? 16.833 -8.110 -3.299 1.00 83.38 180 MET A O 1
ATOM 1425 N N . SER A 1 181 ? 17.406 -10.081 -4.206 1.00 81.69 181 SER A N 1
ATOM 1426 C CA . SER A 1 181 ? 17.585 -10.783 -2.934 1.00 81.69 181 SER A CA 1
ATOM 1427 C C . SER A 1 181 ? 19.070 -11.056 -2.708 1.00 81.69 181 SER A C 1
ATOM 1429 O O . SER A 1 181 ? 19.666 -11.850 -3.433 1.00 81.69 181 SER A O 1
ATOM 1431 N N . GLN A 1 182 ? 19.665 -10.433 -1.692 1.00 82.12 182 GLN A N 1
ATOM 1432 C CA . GLN A 1 182 ? 21.066 -10.624 -1.311 1.00 82.12 182 GLN A CA 1
ATOM 1433 C C . GLN A 1 182 ? 21.188 -10.763 0.207 1.00 82.12 182 GLN A C 1
ATOM 1435 O O . GLN A 1 182 ? 20.499 -10.069 0.946 1.00 82.12 182 GLN A O 1
ATOM 1440 N N . ASP A 1 183 ?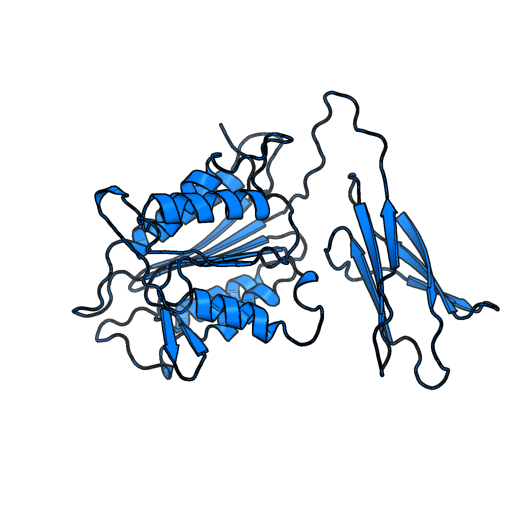 22.038 -11.678 0.684 1.00 84.69 183 ASP A N 1
ATOM 1441 C CA . ASP A 1 183 ? 22.248 -11.935 2.120 1.00 84.69 183 ASP A CA 1
ATOM 1442 C C . ASP A 1 183 ? 20.928 -12.186 2.882 1.00 84.69 183 ASP A C 1
ATOM 1444 O O . ASP A 1 183 ? 20.694 -11.680 3.980 1.00 84.69 183 ASP A O 1
ATOM 1448 N N . ASN A 1 184 ? 20.023 -12.948 2.253 1.00 78.00 184 ASN A N 1
ATOM 1449 C CA . ASN A 1 184 ? 18.676 -13.245 2.752 1.00 78.00 184 ASN A CA 1
ATOM 1450 C C . ASN A 1 184 ? 17.798 -11.995 2.986 1.00 78.00 184 ASN A C 1
ATOM 1452 O O . ASN A 1 184 ? 16.845 -12.034 3.768 1.00 78.00 184 ASN A O 1
ATOM 1456 N N . SER A 1 185 ? 18.124 -10.888 2.311 1.00 80.06 185 SER A N 1
ATOM 1457 C CA . SER A 1 185 ? 17.406 -9.622 2.390 1.00 80.06 185 SER A CA 1
ATOM 1458 C C . SER A 1 185 ? 16.974 -9.107 1.025 1.00 80.06 185 SER A C 1
ATOM 1460 O O . SER A 1 185 ? 17.711 -9.216 0.048 1.00 80.06 185 SER A O 1
ATOM 1462 N N . TYR A 1 186 ? 15.772 -8.533 0.959 1.00 85.62 186 TYR A N 1
ATOM 1463 C CA . TYR A 1 186 ? 15.286 -7.877 -0.248 1.00 85.62 186 TYR A CA 1
ATOM 1464 C C . TYR A 1 186 ? 15.827 -6.449 -0.348 1.00 85.62 186 TYR A C 1
ATOM 1466 O O . TYR A 1 186 ? 15.929 -5.737 0.655 1.00 85.62 186 TYR A O 1
ATOM 1474 N N . TYR A 1 187 ? 16.081 -6.013 -1.577 1.00 90.38 187 TYR A N 1
ATOM 1475 C CA . TYR A 1 187 ? 16.448 -4.653 -1.941 1.00 90.38 187 TYR A CA 1
ATOM 1476 C C . TYR A 1 187 ? 15.688 -4.215 -3.193 1.00 90.38 187 TYR A C 1
ATOM 1478 O O . TYR A 1 187 ? 15.547 -4.989 -4.136 1.00 90.38 187 TYR A O 1
ATOM 1486 N N . TYR A 1 188 ? 15.243 -2.962 -3.225 1.00 93.31 188 TYR A N 1
ATOM 1487 C CA . TYR A 1 188 ? 14.768 -2.318 -4.450 1.00 93.31 188 TYR A CA 1
ATOM 1488 C C . TYR A 1 188 ? 15.941 -1.628 -5.149 1.00 93.31 188 TYR A C 1
ATOM 1490 O O . TYR A 1 188 ? 16.710 -0.934 -4.477 1.00 93.31 188 TYR A O 1
ATOM 1498 N N . VAL A 1 189 ? 16.079 -1.802 -6.465 1.00 95.31 189 VAL A N 1
ATOM 1499 C CA . VAL A 1 189 ? 17.177 -1.236 -7.266 1.00 95.31 189 VAL A CA 1
ATOM 1500 C C . VAL A 1 189 ? 16.763 0.132 -7.835 1.00 95.31 189 VAL A C 1
ATOM 1502 O O . VAL A 1 189 ? 15.907 0.182 -8.722 1.00 95.31 189 VAL A O 1
ATOM 1505 N N . PRO A 1 190 ? 17.355 1.247 -7.366 1.00 96.94 190 PRO A N 1
ATOM 1506 C CA . PRO A 1 190 ? 17.090 2.589 -7.880 1.00 96.94 190 PRO A CA 1
ATOM 1507 C C . PRO A 1 190 ? 17.691 2.794 -9.270 1.00 96.94 190 PRO A C 1
ATOM 1509 O O . PRO A 1 190 ? 18.563 2.036 -9.703 1.00 96.94 190 PRO A O 1
ATOM 1512 N N . TYR A 1 191 ? 17.285 3.866 -9.942 1.00 97.06 191 TYR A N 1
ATOM 1513 C CA . TYR A 1 191 ? 17.896 4.255 -11.204 1.00 97.06 191 TYR A CA 1
ATOM 1514 C C . TYR A 1 191 ? 19.358 4.663 -11.024 1.00 97.06 191 TYR A C 1
ATOM 1516 O O . TYR A 1 191 ? 19.723 5.409 -10.107 1.00 97.06 191 TYR A O 1
ATOM 1524 N N . ARG A 1 192 ? 20.186 4.205 -11.964 1.00 94.69 192 ARG A N 1
ATOM 1525 C CA . ARG A 1 192 ? 21.559 4.653 -12.179 1.00 94.69 192 ARG A CA 1
ATOM 1526 C C . ARG A 1 192 ? 21.866 4.585 -13.674 1.00 94.69 192 ARG A C 1
ATOM 1528 O O . ARG A 1 192 ? 21.535 3.608 -14.337 1.00 94.69 192 ARG A O 1
ATOM 1535 N N . ALA A 1 193 ? 22.540 5.610 -14.190 1.00 88.94 193 ALA A N 1
ATOM 1536 C CA . ALA A 1 193 ? 22.803 5.738 -15.624 1.00 88.94 193 ALA A CA 1
ATOM 1537 C C . ALA A 1 193 ? 23.814 4.709 -16.172 1.00 88.94 193 ALA A C 1
ATOM 1539 O O . ALA A 1 193 ? 23.759 4.354 -17.344 1.00 88.94 193 ALA A O 1
ATOM 1540 N N . SER A 1 194 ? 24.766 4.258 -15.346 1.00 87.94 194 SER A N 1
ATOM 1541 C CA . SER A 1 194 ? 25.918 3.460 -15.794 1.00 87.94 194 SER A CA 1
ATOM 1542 C C . SER A 1 194 ? 25.774 1.952 -15.586 1.00 87.94 194 SER A C 1
ATOM 1544 O O . SER A 1 194 ? 26.374 1.176 -16.323 1.00 87.94 194 SER A O 1
ATOM 1546 N N . ASP A 1 195 ? 25.038 1.526 -14.561 1.00 89.56 195 ASP A N 1
ATOM 1547 C CA . ASP A 1 195 ? 24.881 0.126 -14.157 1.00 89.56 195 ASP A CA 1
ATOM 1548 C C . ASP A 1 195 ? 23.656 -0.035 -13.243 1.00 89.56 195 ASP A C 1
ATOM 1550 O O . ASP A 1 195 ? 22.933 0.921 -12.997 1.00 89.56 195 ASP A O 1
ATOM 1554 N N . ILE A 1 196 ? 23.423 -1.237 -12.713 1.00 88.12 196 ILE A N 1
ATOM 1555 C CA . ILE A 1 196 ? 22.458 -1.456 -11.618 1.00 88.12 196 ILE A CA 1
ATOM 1556 C C . ILE A 1 196 ? 23.086 -1.269 -10.228 1.00 88.12 196 ILE A C 1
ATOM 1558 O O . ILE A 1 196 ? 22.393 -1.308 -9.220 1.00 88.12 196 ILE A O 1
ATOM 1562 N N . GLY A 1 197 ? 24.399 -1.068 -10.143 1.00 90.44 197 GLY A N 1
ATOM 1563 C CA . GLY A 1 197 ? 25.157 -0.933 -8.905 1.00 90.44 197 GLY A CA 1
ATOM 1564 C C . GLY A 1 197 ? 25.313 -2.210 -8.084 1.00 90.44 197 GLY A C 1
ATOM 1565 O O . GLY A 1 197 ? 25.067 -3.324 -8.536 1.00 90.44 197 GLY A O 1
ATOM 1566 N N . LYS A 1 198 ? 25.774 -2.012 -6.848 1.00 92.50 198 LYS A N 1
ATOM 1567 C CA . LYS A 1 198 ? 25.887 -3.030 -5.788 1.00 92.50 198 LYS A CA 1
ATOM 1568 C C . LYS A 1 198 ? 24.897 -2.721 -4.665 1.00 92.50 198 LYS A C 1
ATOM 1570 O O . LYS A 1 198 ? 24.417 -1.587 -4.605 1.00 92.50 198 LYS A O 1
ATOM 1575 N N . LYS A 1 199 ? 24.669 -3.663 -3.741 1.00 91.38 199 LYS A N 1
ATOM 1576 C CA . LYS A 1 199 ? 23.699 -3.531 -2.633 1.00 91.38 199 LYS A CA 1
ATOM 1577 C C . LYS A 1 199 ? 23.775 -2.232 -1.835 1.00 91.38 199 LYS A C 1
ATOM 1579 O O . LYS A 1 199 ? 22.744 -1.750 -1.383 1.00 91.38 199 LYS A O 1
ATOM 1584 N N . GLU A 1 200 ? 24.952 -1.628 -1.694 1.00 92.31 200 GLU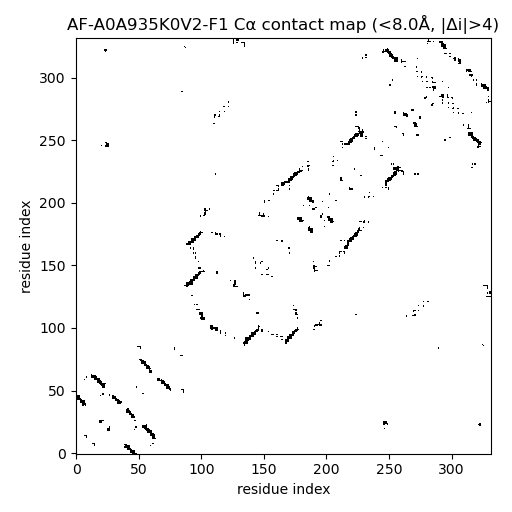 A N 1
ATOM 1585 C CA . GLU A 1 200 ? 25.137 -0.360 -0.973 1.00 92.31 200 GLU A CA 1
ATOM 1586 C C . GLU A 1 200 ? 24.408 0.815 -1.655 1.00 92.31 200 GLU A C 1
ATOM 1588 O O . GLU A 1 200 ? 24.029 1.786 -1.002 1.00 92.31 200 GLU A O 1
ATOM 1593 N N . ASN A 1 201 ? 24.166 0.701 -2.964 1.00 93.50 201 ASN A N 1
ATOM 1594 C CA . ASN A 1 201 ? 23.452 1.675 -3.792 1.00 93.50 201 ASN A CA 1
ATOM 1595 C C . ASN A 1 201 ? 21.948 1.368 -3.883 1.00 93.50 201 ASN A C 1
ATOM 1597 O O . ASN A 1 201 ? 21.205 2.129 -4.500 1.00 93.50 201 ASN A O 1
ATOM 1601 N N . TRP A 1 202 ? 21.488 0.252 -3.311 1.00 95.56 202 TRP A N 1
ATOM 1602 C CA . TRP A 1 202 ? 20.088 -0.162 -3.354 1.00 95.56 202 TRP A CA 1
ATOM 1603 C C . TRP A 1 202 ? 19.325 0.306 -2.116 1.00 95.56 202 TRP A C 1
ATOM 1605 O O . TRP A 1 202 ? 19.923 0.709 -1.115 1.00 95.56 202 TRP A O 1
ATOM 1615 N N . VAL A 1 203 ? 17.995 0.285 -2.175 1.00 96.00 203 VAL A N 1
ATOM 1616 C CA . VAL A 1 203 ? 17.144 0.637 -1.030 1.00 96.00 203 VAL A CA 1
ATOM 1617 C C . VAL A 1 203 ? 16.759 -0.648 -0.295 1.00 96.00 203 VAL A C 1
ATOM 1619 O O . VAL A 1 203 ? 16.084 -1.498 -0.883 1.00 96.00 203 VAL A O 1
ATOM 1622 N N . PRO A 1 204 ? 17.174 -0.823 0.972 1.00 92.69 204 PRO A N 1
ATOM 1623 C CA . PRO A 1 204 ? 16.845 -2.01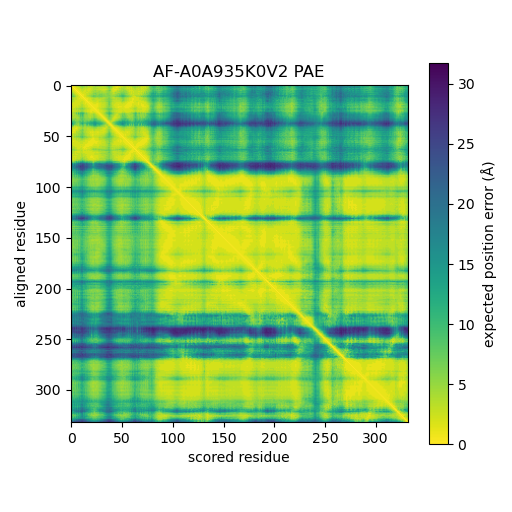1 1.746 1.00 92.69 204 PRO A CA 1
ATOM 1624 C C . PRO A 1 204 ? 15.336 -2.184 1.943 1.00 92.69 204 PRO A C 1
ATOM 1626 O O . PRO A 1 204 ? 14.620 -1.247 2.300 1.00 92.69 204 PRO A O 1
ATOM 1629 N N . GLY A 1 205 ? 14.852 -3.412 1.780 1.00 84.88 205 GLY A N 1
ATOM 1630 C CA . GLY A 1 205 ? 13.452 -3.768 1.981 1.00 84.88 205 GLY A CA 1
ATOM 1631 C C . GLY A 1 205 ? 12.931 -3.432 3.377 1.00 84.88 205 GLY A C 1
ATOM 1632 O O . GLY A 1 205 ? 11.825 -2.911 3.525 1.00 84.88 205 GLY A O 1
ATOM 1633 N N . ASN A 1 206 ? 13.752 -3.655 4.406 1.00 83.44 206 ASN A N 1
ATOM 1634 C CA . ASN A 1 206 ? 13.410 -3.308 5.784 1.00 83.44 206 ASN A CA 1
ATOM 1635 C C . ASN A 1 206 ? 13.216 -1.796 5.981 1.00 83.44 206 ASN A C 1
ATOM 1637 O O . ASN A 1 206 ? 12.374 -1.411 6.778 1.00 83.44 206 ASN A O 1
ATOM 1641 N N . GLU A 1 207 ? 13.925 -0.930 5.252 1.00 89.75 207 GLU A N 1
ATOM 1642 C CA . GLU A 1 207 ? 13.725 0.525 5.316 1.00 89.75 207 GLU A CA 1
ATOM 1643 C C . GLU A 1 207 ? 12.330 0.919 4.794 1.00 89.75 207 GLU A C 1
ATOM 1645 O O . GLU A 1 207 ? 11.627 1.738 5.400 1.00 89.75 207 GLU A O 1
ATOM 1650 N N . ILE A 1 208 ? 11.893 0.276 3.707 1.00 87.56 208 ILE A N 1
ATOM 1651 C CA . ILE A 1 208 ? 10.573 0.490 3.101 1.00 87.56 208 ILE A CA 1
ATOM 1652 C C . ILE A 1 208 ? 9.466 -0.046 4.018 1.00 87.56 208 ILE A C 1
ATOM 1654 O O . ILE A 1 208 ? 8.512 0.668 4.335 1.00 87.56 208 ILE A O 1
ATOM 1658 N N . VAL A 1 209 ? 9.620 -1.284 4.496 1.00 80.38 209 VAL A N 1
ATOM 1659 C CA . VAL A 1 209 ? 8.673 -1.931 5.415 1.00 80.38 209 VAL A CA 1
ATOM 1660 C C . VAL A 1 209 ? 8.554 -1.139 6.713 1.00 80.38 209 VAL A C 1
ATOM 1662 O O . VAL A 1 209 ? 7.440 -0.806 7.110 1.00 80.38 209 VAL A O 1
ATOM 1665 N N . ASN A 1 210 ? 9.676 -0.757 7.331 1.00 82.69 210 ASN A N 1
ATOM 1666 C CA . ASN A 1 210 ? 9.682 0.030 8.564 1.00 82.69 210 ASN A CA 1
ATOM 1667 C C . ASN A 1 210 ? 9.006 1.388 8.371 1.00 82.69 210 ASN A C 1
ATOM 1669 O O . ASN A 1 210 ? 8.392 1.898 9.304 1.00 82.69 210 ASN A O 1
ATOM 1673 N N . THR A 1 211 ? 9.101 1.990 7.185 1.00 87.12 211 THR A N 1
ATOM 1674 C CA . THR A 1 211 ? 8.415 3.253 6.893 1.00 87.12 211 THR A CA 1
ATOM 1675 C C . THR A 1 211 ? 6.902 3.087 6.970 1.00 87.12 211 THR A C 1
ATOM 1677 O O . THR A 1 211 ? 6.258 3.805 7.731 1.00 87.12 211 THR A O 1
ATOM 1680 N N . LEU A 1 212 ? 6.346 2.118 6.240 1.00 80.56 212 LEU A N 1
ATOM 1681 C CA . LEU A 1 212 ? 4.905 1.846 6.211 1.00 80.56 212 LEU A CA 1
ATOM 1682 C C . LEU A 1 212 ? 4.385 1.334 7.550 1.00 80.56 212 LEU A C 1
ATOM 1684 O O . LEU A 1 212 ? 3.366 1.818 8.039 1.00 80.56 212 LEU A O 1
ATOM 1688 N N . GLN A 1 213 ? 5.107 0.394 8.164 1.00 77.19 213 GLN A N 1
ATOM 1689 C CA . GLN A 1 213 ? 4.766 -0.108 9.487 1.00 77.19 213 GLN A CA 1
ATOM 1690 C C . GLN A 1 213 ? 4.748 1.025 10.502 1.00 77.19 213 GLN A C 1
ATOM 1692 O O . GLN A 1 213 ? 3.946 0.951 11.411 1.00 77.19 213 GLN A O 1
ATOM 1697 N N . ASN A 1 214 ? 5.556 2.082 10.379 1.00 82.12 214 ASN A N 1
ATOM 1698 C CA . ASN A 1 214 ? 5.572 3.199 11.332 1.00 82.12 214 ASN A CA 1
ATOM 1699 C C . ASN A 1 214 ? 4.665 4.383 10.993 1.00 82.12 214 ASN A C 1
ATOM 1701 O O . ASN A 1 214 ? 4.702 5.383 11.711 1.00 82.12 214 ASN A O 1
ATOM 1705 N N . LEU A 1 215 ? 3.804 4.267 9.980 1.00 85.50 215 LEU A N 1
ATOM 1706 C CA . LEU A 1 215 ? 2.795 5.291 9.737 1.00 85.50 215 LEU A CA 1
ATOM 1707 C C . LEU A 1 215 ? 1.733 5.289 10.856 1.00 85.50 215 LEU A C 1
ATOM 1709 O O . LEU A 1 215 ? 1.316 4.221 11.312 1.00 85.50 215 LEU A O 1
ATOM 1713 N N . PRO A 1 216 ? 1.283 6.471 11.317 1.00 82.75 216 PRO A N 1
ATOM 1714 C CA . PRO A 1 216 ? 0.223 6.567 12.322 1.00 82.75 216 PRO A CA 1
ATOM 1715 C C . PRO A 1 216 ? -1.170 6.258 11.751 1.00 82.75 216 PRO A C 1
ATOM 1717 O O . PRO A 1 216 ? -2.056 5.863 12.505 1.00 82.75 216 PRO A O 1
ATOM 1720 N N . GLY A 1 217 ? -1.361 6.460 10.444 1.00 85.00 217 GLY A N 1
ATOM 1721 C CA . GLY A 1 217 ? -2.585 6.147 9.707 1.00 85.00 217 GLY A CA 1
ATOM 1722 C C . GLY A 1 217 ? -2.562 4.754 9.074 1.00 85.00 217 GLY A C 1
ATOM 1723 O O . GLY A 1 217 ? -1.682 3.938 9.349 1.00 85.00 217 GLY A O 1
ATOM 1724 N N . ARG A 1 218 ? -3.524 4.477 8.189 1.00 85.88 218 ARG A N 1
ATOM 1725 C CA . ARG A 1 218 ? -3.582 3.197 7.462 1.00 85.88 218 ARG A CA 1
ATOM 1726 C C . ARG A 1 218 ? -2.429 3.087 6.465 1.00 85.88 218 ARG A C 1
ATOM 1728 O O . ARG A 1 218 ? -2.130 4.054 5.775 1.00 85.88 218 ARG A O 1
ATOM 1735 N N . ALA A 1 219 ? -1.832 1.907 6.325 1.00 86.06 219 ALA A N 1
ATOM 1736 C CA . ALA A 1 219 ? -0.720 1.677 5.404 1.00 86.06 219 ALA A CA 1
ATOM 1737 C C . ALA A 1 219 ? -1.040 0.574 4.384 1.00 86.06 219 ALA A C 1
ATOM 1739 O O . ALA A 1 219 ? -1.548 -0.490 4.732 1.00 86.06 219 ALA A O 1
ATOM 1740 N N . MET A 1 220 ? -0.721 0.810 3.115 1.00 87.00 220 MET A N 1
ATOM 1741 C CA . MET A 1 220 ? -0.885 -0.165 2.036 1.00 87.00 220 MET A CA 1
ATOM 1742 C C . MET A 1 220 ? 0.363 -0.218 1.165 1.00 87.00 220 MET A C 1
ATOM 1744 O O . MET A 1 220 ? 0.993 0.803 0.882 1.00 87.00 220 MET A O 1
ATOM 1748 N N . PHE A 1 221 ? 0.695 -1.420 0.715 1.00 85.81 221 PHE A N 1
ATOM 1749 C CA . PHE A 1 221 ? 1.893 -1.687 -0.049 1.00 85.81 221 PHE A CA 1
ATOM 1750 C C . PHE A 1 221 ? 1.600 -2.553 -1.264 1.00 85.81 221 PHE A C 1
ATOM 1752 O O . PHE A 1 221 ? 1.022 -3.634 -1.144 1.00 85.81 221 PHE A O 1
ATOM 1759 N N . PHE A 1 222 ? 2.027 -2.076 -2.427 1.00 87.12 222 PHE A N 1
ATOM 1760 C CA . PHE A 1 222 ? 1.887 -2.761 -3.702 1.00 87.12 222 PHE A CA 1
ATOM 1761 C C . PHE A 1 222 ? 3.267 -2.862 -4.354 1.00 87.12 222 PHE A C 1
ATOM 1763 O O . PHE A 1 222 ? 3.948 -1.859 -4.560 1.00 87.12 222 PHE A O 1
ATOM 1770 N N . LEU A 1 223 ? 3.695 -4.087 -4.630 1.00 83.19 223 LEU A N 1
ATOM 1771 C CA . LEU A 1 223 ? 5.021 -4.415 -5.130 1.00 83.19 223 LEU A CA 1
ATOM 1772 C C . LEU A 1 223 ? 4.899 -5.166 -6.447 1.00 83.19 223 LEU A C 1
ATOM 1774 O O . LEU A 1 223 ? 4.492 -6.329 -6.447 1.00 83.19 223 LEU A O 1
ATOM 1778 N N . ASP A 1 224 ? 5.309 -4.532 -7.536 1.00 79.56 224 ASP A N 1
ATOM 1779 C CA . ASP A 1 224 ? 5.493 -5.182 -8.827 1.00 79.56 224 ASP A CA 1
ATOM 1780 C C . ASP A 1 224 ? 6.985 -5.332 -9.148 1.00 79.56 224 ASP A C 1
ATOM 1782 O O . ASP A 1 224 ? 7.557 -4.640 -9.987 1.00 79.56 224 ASP A O 1
ATOM 1786 N N . THR A 1 225 ? 7.657 -6.192 -8.382 1.00 75.00 225 THR A N 1
ATOM 1787 C CA . THR A 1 225 ? 9.100 -6.423 -8.512 1.00 75.00 225 THR A CA 1
ATOM 1788 C C . THR A 1 225 ? 9.428 -7.910 -8.506 1.00 75.00 225 THR A C 1
ATOM 1790 O O . THR A 1 225 ? 8.770 -8.718 -7.834 1.00 75.00 225 THR A O 1
ATOM 1793 N N . CYS A 1 226 ? 10.494 -8.282 -9.219 1.00 67.75 226 CYS A N 1
ATOM 1794 C CA . CYS A 1 226 ? 11.107 -9.601 -9.080 1.00 67.75 226 CYS A CA 1
ATOM 1795 C C . CYS A 1 226 ? 11.513 -9.834 -7.616 1.00 67.75 226 CYS A C 1
ATOM 1797 O O . CYS A 1 226 ? 11.966 -8.921 -6.926 1.00 67.75 226 CYS A O 1
ATOM 1799 N N . HIS A 1 227 ? 11.314 -11.054 -7.113 1.00 65.00 227 HIS A N 1
ATOM 1800 C CA . HIS A 1 227 ? 11.547 -11.408 -5.706 1.00 65.00 227 HIS A CA 1
ATOM 1801 C C . HIS A 1 227 ? 10.742 -10.589 -4.671 1.00 65.00 227 HIS A C 1
ATOM 1803 O O . HIS A 1 227 ? 11.065 -10.635 -3.482 1.00 65.00 227 HIS A O 1
ATOM 1809 N N . SER A 1 228 ? 9.666 -9.898 -5.061 1.00 57.91 228 SER A N 1
ATOM 1810 C CA . SER A 1 228 ? 8.753 -9.181 -4.149 1.00 57.91 228 SER A CA 1
ATOM 1811 C C . SER A 1 228 ? 8.243 -10.043 -2.978 1.00 57.91 228 SER A C 1
ATOM 1813 O O . SER A 1 228 ? 8.078 -9.549 -1.860 1.00 57.91 228 SER A O 1
ATOM 1815 N N . GLY A 1 229 ? 8.092 -11.357 -3.164 1.00 56.47 229 GLY A N 1
ATOM 1816 C CA . GLY A 1 229 ? 7.779 -12.300 -2.087 1.00 56.47 229 GLY A CA 1
ATOM 1817 C C . GLY A 1 229 ? 8.838 -12.386 -0.977 1.00 56.47 229 GLY A C 1
ATOM 1818 O O . GLY A 1 229 ? 8.489 -12.684 0.164 1.00 56.47 229 GLY A O 1
ATOM 1819 N N . ALA A 1 230 ? 10.113 -12.090 -1.256 1.00 61.09 230 ALA A N 1
ATOM 1820 C CA . ALA A 1 230 ? 11.151 -11.978 -0.228 1.00 61.09 230 ALA A CA 1
ATOM 1821 C C . ALA A 1 230 ? 10.917 -10.748 0.661 1.00 61.09 230 ALA A C 1
ATOM 1823 O O . ALA A 1 230 ? 10.992 -10.869 1.882 1.00 61.09 230 ALA A O 1
ATOM 1824 N N . LEU A 1 231 ? 10.538 -9.602 0.080 1.00 63.16 231 LEU A N 1
ATOM 1825 C CA . LEU A 1 231 ? 10.150 -8.416 0.849 1.00 63.16 231 LEU A CA 1
ATOM 1826 C C . LEU A 1 231 ? 8.899 -8.670 1.686 1.00 63.16 231 LEU A C 1
ATOM 1828 O O . LEU A 1 231 ? 8.822 -8.265 2.841 1.00 63.16 231 LEU A O 1
ATOM 1832 N N . ALA A 1 232 ? 7.922 -9.372 1.123 1.00 62.22 232 ALA A N 1
ATOM 1833 C CA . ALA A 1 232 ? 6.692 -9.679 1.831 1.00 62.22 232 ALA A CA 1
ATOM 1834 C C . ALA A 1 232 ? 6.921 -10.668 2.994 1.00 62.22 232 ALA A C 1
ATOM 1836 O O . ALA A 1 232 ? 6.339 -10.514 4.071 1.00 62.22 232 ALA A O 1
ATOM 1837 N N . ASN A 1 233 ? 7.840 -11.626 2.823 1.00 64.88 233 ASN A N 1
ATOM 1838 C CA . ASN A 1 233 ? 8.344 -12.457 3.918 1.00 64.88 233 ASN A CA 1
ATOM 1839 C C . ASN A 1 233 ? 9.121 -11.631 4.945 1.00 64.88 233 ASN A C 1
ATOM 1841 O O . ASN A 1 233 ? 8.952 -11.858 6.135 1.00 64.88 233 ASN A O 1
ATOM 1845 N N . GLN A 1 234 ? 9.938 -10.663 4.528 1.00 64.06 234 GLN A N 1
ATOM 1846 C CA . GLN A 1 234 ? 10.613 -9.756 5.457 1.00 64.06 234 GLN A CA 1
ATOM 1847 C C . GLN A 1 234 ? 9.631 -8.882 6.231 1.00 64.06 234 GLN A C 1
ATOM 1849 O O . GLN A 1 234 ? 9.833 -8.706 7.423 1.00 64.06 234 GLN A O 1
ATOM 1854 N N . ALA A 1 235 ? 8.556 -8.392 5.612 1.00 57.81 235 ALA A N 1
ATOM 1855 C CA . ALA A 1 235 ? 7.489 -7.689 6.320 1.00 57.81 235 ALA A CA 1
ATOM 1856 C C . ALA A 1 235 ? 6.885 -8.573 7.419 1.00 57.81 235 ALA A C 1
ATOM 1858 O O . ALA A 1 235 ? 6.742 -8.134 8.556 1.00 57.81 235 ALA A O 1
ATOM 1859 N N . LYS A 1 236 ? 6.659 -9.855 7.113 1.00 62.66 236 LYS A N 1
ATOM 1860 C CA . LYS A 1 236 ? 6.193 -10.857 8.080 1.00 62.66 236 LYS A CA 1
ATOM 1861 C C . LYS A 1 236 ? 7.229 -11.184 9.172 1.00 62.66 236 LYS A C 1
ATOM 1863 O O . LYS A 1 236 ? 6.872 -11.325 10.338 1.00 62.66 236 LYS A O 1
ATOM 1868 N N . VAL A 1 237 ? 8.509 -11.329 8.818 1.00 52.28 237 VAL A N 1
ATOM 1869 C CA . VAL A 1 237 ? 9.599 -11.709 9.743 1.00 52.28 237 VAL A CA 1
ATOM 1870 C C . VAL A 1 237 ? 10.023 -10.541 10.632 1.00 52.28 237 VAL A C 1
ATOM 1872 O O . VAL A 1 237 ? 10.218 -10.741 11.826 1.00 52.28 237 VAL A O 1
ATOM 1875 N N . ALA A 1 238 ? 10.089 -9.318 10.099 1.00 51.28 238 ALA A N 1
ATOM 1876 C CA . ALA A 1 238 ? 10.202 -8.095 10.896 1.00 51.28 238 ALA A CA 1
ATOM 1877 C C . ALA A 1 238 ? 9.029 -7.968 11.888 1.00 51.28 238 ALA A C 1
ATOM 1879 O O . ALA A 1 238 ? 9.195 -7.418 12.973 1.00 51.28 238 ALA A O 1
ATOM 1880 N N . GLY A 1 239 ? 7.876 -8.559 11.555 1.00 48.22 239 GLY A N 1
ATOM 1881 C CA . GLY A 1 239 ? 6.728 -8.755 12.441 1.00 48.22 239 GLY A CA 1
ATOM 1882 C C . GLY A 1 239 ? 6.820 -9.928 13.433 1.00 48.22 239 GLY A C 1
ATOM 1883 O O . GLY A 1 239 ? 5.869 -10.159 14.182 1.00 48.22 239 GLY A O 1
ATOM 1884 N N . THR A 1 240 ? 7.926 -10.682 13.506 1.00 33.44 240 THR A N 1
ATOM 1885 C CA . THR A 1 240 ? 8.018 -11.894 14.347 1.00 33.44 240 THR A CA 1
ATOM 1886 C C . THR A 1 240 ? 8.762 -11.665 15.669 1.00 33.44 240 THR A C 1
ATOM 1888 O O . THR A 1 240 ? 9.853 -12.180 15.884 1.00 33.44 240 THR A O 1
ATOM 1891 N N . VAL A 1 241 ? 8.101 -10.952 16.588 1.00 27.81 241 VAL A N 1
ATOM 1892 C CA . VAL A 1 241 ? 7.802 -11.438 17.952 1.00 27.81 241 VAL A CA 1
ATOM 1893 C C . VAL A 1 241 ? 6.380 -10.958 18.268 1.00 27.81 241 VAL A C 1
ATOM 1895 O O . VAL A 1 241 ? 6.176 -9.809 18.635 1.00 27.81 241 VAL A O 1
ATOM 1898 N N . ASN A 1 242 ? 5.392 -11.834 18.069 1.00 36.09 242 ASN A N 1
ATOM 1899 C CA . ASN A 1 242 ? 4.002 -11.735 18.537 1.00 36.09 242 ASN A CA 1
ATOM 1900 C C . ASN A 1 242 ? 3.337 -10.332 18.552 1.00 36.09 242 ASN A C 1
ATOM 1902 O O . ASN A 1 242 ? 3.454 -9.571 19.519 1.00 36.09 242 ASN A O 1
ATOM 1906 N N . GLN A 1 243 ? 2.448 -10.115 17.570 1.00 41.69 243 GLN A N 1
ATOM 1907 C CA . GLN A 1 243 ? 1.300 -9.184 17.616 1.00 41.69 243 GLN A CA 1
ATOM 1908 C C . GLN A 1 243 ? 1.577 -7.679 17.424 1.00 41.69 243 GLN A C 1
ATOM 1910 O O . GLN A 1 243 ? 0.827 -6.858 17.958 1.00 41.69 243 GLN A O 1
ATOM 1915 N N . VAL A 1 244 ? 2.609 -7.303 16.662 1.00 38.59 244 VAL A N 1
ATOM 1916 C CA . VAL A 1 244 ? 2.847 -5.890 16.286 1.00 38.59 244 VAL A CA 1
ATOM 1917 C C . VAL A 1 244 ? 2.202 -5.528 14.931 1.00 38.59 244 VAL A C 1
ATOM 1919 O O . VAL A 1 244 ? 1.814 -4.380 14.737 1.00 38.59 244 VAL A O 1
ATOM 1922 N N . ASP A 1 245 ? 1.977 -6.503 14.038 1.00 42.81 245 ASP A N 1
ATOM 1923 C CA . ASP A 1 245 ? 1.409 -6.268 12.693 1.00 42.81 245 ASP A CA 1
ATOM 1924 C C . ASP A 1 245 ? -0.114 -6.018 12.665 1.00 42.81 245 ASP A C 1
ATOM 1926 O O . ASP A 1 245 ? -0.598 -5.278 11.807 1.00 42.81 245 ASP A O 1
ATOM 1930 N N . GLU A 1 246 ? -0.880 -6.543 13.632 1.00 47.75 246 GLU A N 1
ATOM 1931 C CA . GLU A 1 246 ? -2.330 -6.280 13.723 1.00 47.75 246 GLU A CA 1
ATOM 1932 C C . GLU A 1 246 ? -2.639 -4.804 14.031 1.00 47.75 246 GLU A C 1
ATOM 1934 O O . GLU A 1 246 ? -3.711 -4.309 13.700 1.00 47.75 246 GLU A O 1
ATOM 1939 N N . GLU A 1 247 ? -1.703 -4.064 14.638 1.00 46.09 247 GLU A N 1
ATOM 1940 C CA . GLU A 1 247 ? -1.970 -2.731 15.192 1.00 46.09 247 GLU A CA 1
ATOM 1941 C C . GLU A 1 247 ? -2.172 -1.634 14.134 1.00 46.09 247 GLU A C 1
ATOM 1943 O O . GLU A 1 247 ? -2.658 -0.556 14.483 1.00 46.09 247 GLU A O 1
ATOM 1948 N N . ARG A 1 248 ? -1.769 -1.857 12.871 1.00 52.00 248 ARG A N 1
ATOM 1949 C CA . ARG A 1 248 ? -1.619 -0.770 11.872 1.00 52.00 248 ARG A CA 1
ATOM 1950 C C . ARG A 1 248 ? -2.213 -1.067 10.493 1.00 52.00 248 ARG A C 1
ATOM 1952 O O . ARG A 1 248 ? -2.198 -0.203 9.619 1.00 52.00 248 ARG A O 1
ATOM 1959 N N . GLY A 1 249 ? -2.781 -2.260 10.301 1.00 54.09 249 GLY A N 1
ATOM 1960 C CA . GLY A 1 249 ? -3.513 -2.605 9.083 1.00 54.09 249 GLY A CA 1
ATOM 1961 C C . GLY A 1 249 ? -2.667 -2.576 7.809 1.00 54.09 249 GLY A C 1
ATOM 1962 O O . GLY A 1 249 ? -3.168 -2.143 6.773 1.00 54.09 249 GLY A O 1
ATOM 1963 N N . VAL A 1 250 ? -1.398 -2.999 7.888 1.00 64.44 250 VAL A N 1
ATOM 1964 C CA . VAL A 1 250 ? -0.499 -3.034 6.727 1.00 64.44 250 VAL A CA 1
ATOM 1965 C C . VAL A 1 250 ? -0.957 -4.128 5.770 1.00 64.44 250 VAL A C 1
ATOM 1967 O O . VAL A 1 250 ? -0.925 -5.314 6.095 1.00 64.44 250 VAL A O 1
ATOM 1970 N N . ILE A 1 251 ? -1.366 -3.724 4.575 1.00 70.88 251 ILE A N 1
ATOM 1971 C CA . ILE A 1 251 ? -1.768 -4.643 3.511 1.00 70.88 251 ILE A CA 1
ATOM 1972 C C . ILE A 1 251 ? -0.634 -4.713 2.496 1.00 70.88 251 ILE A C 1
ATOM 1974 O O . ILE A 1 251 ? -0.212 -3.673 1.998 1.00 70.88 251 ILE A O 1
ATOM 1978 N N . VAL A 1 252 ? -0.143 -5.914 2.186 1.00 74.62 252 VAL A N 1
ATOM 1979 C CA . VAL A 1 252 ? 0.957 -6.103 1.226 1.00 74.62 252 VAL A CA 1
ATOM 1980 C C . VAL A 1 252 ? 0.485 -6.966 0.072 1.00 74.62 252 VAL A C 1
ATOM 1982 O O . VAL A 1 252 ? 0.155 -8.129 0.284 1.00 74.62 252 VAL A O 1
ATOM 1985 N N . PHE A 1 253 ? 0.516 -6.422 -1.139 1.00 74.44 253 PHE A N 1
ATOM 1986 C CA . PHE A 1 253 ? 0.351 -7.158 -2.386 1.00 74.44 253 PHE A CA 1
ATOM 1987 C C . PHE A 1 253 ? 1.681 -7.183 -3.135 1.00 74.44 253 PHE A C 1
ATOM 1989 O O . PHE A 1 253 ? 2.264 -6.134 -3.390 1.00 74.44 253 PHE A O 1
ATOM 1996 N N . ALA A 1 254 ? 2.149 -8.371 -3.491 1.00 77.00 254 ALA A N 1
ATOM 1997 C CA . ALA A 1 254 ? 3.428 -8.601 -4.143 1.00 77.00 254 ALA A CA 1
ATOM 1998 C C . ALA A 1 254 ? 3.242 -9.496 -5.370 1.00 77.00 254 ALA A C 1
ATOM 2000 O O . ALA A 1 254 ? 2.558 -10.519 -5.288 1.00 77.00 254 ALA A O 1
ATOM 2001 N N . SER A 1 255 ? 3.829 -9.103 -6.499 1.00 66.25 255 SER A N 1
ATOM 2002 C CA . SER A 1 255 ? 3.567 -9.709 -7.802 1.00 66.25 255 SER A CA 1
ATOM 2003 C C . SER A 1 255 ? 4.052 -11.149 -7.932 1.00 66.25 255 SER A C 1
ATOM 2005 O O . SER A 1 255 ? 3.381 -11.939 -8.595 1.00 66.25 255 SER A O 1
ATOM 2007 N N . ALA A 1 256 ? 5.137 -11.537 -7.263 1.00 60.66 256 ALA A N 1
ATOM 2008 C CA . ALA A 1 256 ? 5.715 -12.871 -7.382 1.00 60.66 256 ALA A CA 1
ATOM 2009 C C . ALA A 1 256 ? 6.141 -13.431 -6.021 1.00 60.66 256 ALA A C 1
ATOM 2011 O O . ALA A 1 256 ? 6.536 -12.702 -5.107 1.00 60.66 256 ALA A O 1
ATOM 2012 N N . THR A 1 257 ? 6.098 -14.755 -5.871 1.00 55.50 257 THR A N 1
ATOM 2013 C CA . THR A 1 257 ? 6.758 -15.418 -4.739 1.00 55.50 257 THR A CA 1
ATOM 2014 C C . THR A 1 257 ? 8.280 -15.233 -4.835 1.00 55.50 257 THR A C 1
ATOM 2016 O O . THR A 1 257 ? 8.814 -14.894 -5.885 1.00 55.50 257 THR A O 1
ATOM 2019 N N . ALA A 1 258 ? 9.026 -15.473 -3.749 1.00 49.03 258 ALA A N 1
ATOM 2020 C CA . ALA A 1 258 ? 10.484 -15.263 -3.714 1.00 49.03 258 ALA A CA 1
ATOM 2021 C C . ALA A 1 258 ? 11.290 -16.037 -4.793 1.00 49.03 258 ALA A C 1
ATOM 2023 O O . ALA A 1 258 ? 12.485 -15.782 -4.942 1.00 49.03 258 ALA A O 1
ATOM 2024 N N . LYS A 1 259 ? 10.662 -16.978 -5.516 1.00 44.88 259 LYS A N 1
ATOM 2025 C CA . LYS A 1 259 ? 11.279 -17.892 -6.491 1.00 44.88 259 LYS A CA 1
ATOM 2026 C C . LYS A 1 259 ? 10.795 -17.707 -7.940 1.00 44.88 259 LYS A C 1
ATOM 2028 O O . LYS A 1 259 ? 11.295 -18.410 -8.810 1.00 44.88 259 LYS A O 1
ATOM 2033 N N . GLU A 1 260 ? 9.837 -16.819 -8.198 1.00 56.56 260 GLU A N 1
ATOM 2034 C CA . GLU A 1 260 ? 9.211 -16.641 -9.519 1.00 56.56 260 GLU A CA 1
ATOM 2035 C C . GLU A 1 260 ? 9.555 -15.258 -10.102 1.00 56.56 260 GLU A C 1
ATOM 2037 O O . GLU A 1 260 ? 9.756 -14.295 -9.357 1.00 56.56 260 GLU A O 1
ATOM 2042 N N . LEU A 1 261 ? 9.637 -15.163 -11.433 1.00 57.00 261 LEU A N 1
ATOM 2043 C CA . LEU A 1 261 ? 9.841 -13.901 -12.152 1.00 57.00 261 LEU A CA 1
ATOM 2044 C C . LEU A 1 261 ? 8.488 -13.238 -12.442 1.00 57.00 261 LEU A C 1
ATOM 2046 O O . LEU A 1 261 ? 7.504 -13.927 -12.715 1.00 57.00 261 LEU A O 1
ATOM 2050 N N . ALA A 1 262 ? 8.444 -11.906 -12.390 1.00 58.47 262 ALA A N 1
ATOM 2051 C CA . ALA A 1 262 ? 7.285 -11.150 -12.852 1.00 58.47 262 ALA A CA 1
ATOM 2052 C C . ALA A 1 262 ? 7.213 -11.195 -14.389 1.00 58.47 262 ALA A C 1
ATOM 2054 O O . ALA A 1 262 ? 8.247 -11.096 -15.052 1.00 58.47 262 ALA A O 1
ATOM 2055 N N . GLN A 1 263 ? 6.013 -11.379 -14.947 1.00 59.25 263 GLN A N 1
ATOM 2056 C CA . GLN A 1 263 ? 5.799 -11.450 -16.395 1.00 59.25 263 GLN A CA 1
ATOM 2057 C C . GLN A 1 263 ? 5.150 -10.187 -16.959 1.00 59.25 263 GLN A C 1
ATOM 2059 O O . GLN A 1 263 ? 4.172 -9.663 -16.414 1.00 59.25 263 GLN A O 1
ATOM 2064 N N . GLU A 1 264 ? 5.665 -9.769 -18.112 1.00 63.38 264 GLU A N 1
ATOM 2065 C CA . GLU A 1 264 ? 5.252 -8.593 -18.872 1.00 63.38 264 GLU A CA 1
ATOM 2066 C C . GLU A 1 264 ? 4.990 -8.997 -20.331 1.00 63.38 264 GLU A C 1
ATOM 2068 O O . GLU A 1 264 ? 5.774 -9.743 -20.918 1.00 63.38 264 GLU A O 1
ATOM 2073 N N . THR A 1 265 ? 3.887 -8.521 -20.920 1.00 60.75 265 THR A N 1
ATOM 2074 C CA . THR A 1 265 ? 3.609 -8.670 -22.359 1.00 60.75 265 THR A CA 1
ATOM 2075 C C . THR A 1 265 ? 2.916 -7.424 -22.917 1.00 60.75 265 THR A C 1
ATOM 2077 O O . THR A 1 265 ? 2.070 -6.809 -22.255 1.00 60.75 265 THR A O 1
ATOM 2080 N N . ASP A 1 266 ? 3.221 -7.078 -24.171 1.00 61.22 266 ASP A N 1
ATOM 2081 C CA . ASP A 1 266 ? 2.589 -5.956 -24.885 1.00 61.22 266 ASP A CA 1
ATOM 2082 C C . ASP A 1 266 ? 1.067 -6.126 -25.026 1.00 61.22 266 ASP A C 1
ATOM 2084 O O . ASP A 1 266 ? 0.308 -5.152 -24.989 1.00 61.22 266 ASP A O 1
ATOM 2088 N N . GLU A 1 267 ? 0.592 -7.371 -25.128 1.00 60.44 267 GLU A N 1
ATOM 2089 C CA . GLU A 1 267 ? -0.832 -7.705 -25.250 1.00 60.44 267 GLU A CA 1
ATOM 2090 C C . GLU A 1 267 ? -1.640 -7.262 -24.026 1.00 60.44 267 GLU A C 1
ATOM 2092 O O . GLU A 1 267 ? -2.799 -6.841 -24.130 1.00 60.44 267 GLU A O 1
ATOM 2097 N N . TRP A 1 268 ? -1.038 -7.332 -22.839 1.00 64.88 268 TRP A N 1
ATOM 2098 C CA . TRP A 1 268 ? -1.703 -6.961 -21.595 1.00 64.88 268 TRP A CA 1
ATOM 2099 C C . TRP A 1 268 ? -1.590 -5.482 -21.275 1.00 64.88 268 TRP A C 1
ATOM 2101 O O . TRP A 1 268 ? -2.392 -4.987 -20.473 1.00 64.88 268 TRP A O 1
ATOM 2111 N N . LYS A 1 269 ? -0.660 -4.795 -21.947 1.00 72.62 269 LYS A N 1
ATOM 2112 C CA . LYS A 1 269 ? -0.327 -3.382 -21.774 1.00 72.62 269 LYS A CA 1
ATOM 2113 C C . LYS A 1 269 ? 0.119 -3.027 -20.352 1.00 72.62 269 LYS A C 1
ATOM 2115 O O . LYS A 1 269 ? 0.161 -1.847 -20.068 1.00 72.62 269 LYS A O 1
ATOM 2120 N N . ASN A 1 270 ? 0.368 -3.984 -19.463 1.00 79.06 270 ASN A N 1
ATOM 2121 C CA . ASN A 1 270 ? 0.805 -3.834 -18.067 1.00 79.06 270 ASN A CA 1
ATOM 2122 C C . ASN A 1 270 ? 1.407 -5.181 -17.625 1.00 79.06 270 ASN A C 1
ATOM 2124 O O . ASN A 1 270 ? 1.053 -6.213 -18.216 1.00 79.06 270 ASN A O 1
ATOM 2128 N N . GLY A 1 271 ? 2.233 -5.203 -16.576 1.00 82.62 271 GLY A N 1
ATOM 2129 C CA . GLY A 1 271 ? 2.620 -6.452 -15.915 1.00 82.62 271 GLY A CA 1
ATOM 2130 C C . GLY A 1 271 ? 1.387 -7.233 -15.436 1.00 82.62 271 GLY A C 1
ATOM 2131 O O . GLY A 1 271 ? 0.345 -6.644 -15.113 1.00 82.62 271 GLY A O 1
ATOM 2132 N N . ALA A 1 272 ? 1.458 -8.569 -15.393 1.00 85.50 272 ALA A N 1
ATOM 2133 C CA . ALA A 1 272 ? 0.296 -9.411 -15.060 1.00 85.50 272 ALA A CA 1
ATOM 2134 C C . ALA A 1 272 ? -0.344 -9.035 -13.708 1.00 85.50 272 ALA A C 1
ATOM 2136 O O . ALA A 1 272 ? -1.573 -9.015 -13.566 1.00 85.50 272 ALA A O 1
ATOM 2137 N N . PHE A 1 273 ? 0.491 -8.694 -12.723 1.00 87.62 273 PHE A N 1
ATOM 2138 C CA . PHE A 1 273 ? 0.054 -8.243 -11.407 1.00 87.62 273 PHE A CA 1
ATOM 2139 C C . PHE A 1 273 ? -0.618 -6.873 -11.459 1.00 87.62 273 PHE A C 1
ATOM 2141 O O . PHE A 1 273 ? -1.764 -6.758 -11.019 1.00 87.62 273 PHE A O 1
ATOM 2148 N N . THR A 1 274 ? 0.041 -5.855 -12.020 1.00 90.00 274 THR A N 1
ATOM 2149 C CA . THR A 1 274 ? -0.542 -4.510 -12.110 1.00 90.00 274 THR A CA 1
ATOM 2150 C C . THR A 1 274 ? -1.850 -4.511 -12.901 1.00 90.00 274 THR A C 1
ATOM 2152 O O . THR A 1 274 ? -2.829 -3.885 -12.480 1.00 90.00 274 THR A O 1
ATOM 2155 N N . LYS A 1 275 ? -1.941 -5.299 -13.978 1.00 91.00 275 LYS A N 1
ATOM 2156 C CA . LYS A 1 275 ? -3.196 -5.510 -14.710 1.00 91.00 275 LYS A CA 1
ATOM 2157 C C . LYS A 1 275 ? -4.310 -6.042 -13.812 1.00 91.00 275 LYS A C 1
ATOM 2159 O O . LYS A 1 275 ? -5.372 -5.424 -13.728 1.00 91.00 275 LYS A O 1
ATOM 2164 N N . ALA A 1 276 ? -4.067 -7.161 -13.132 1.00 92.94 276 ALA A N 1
ATOM 2165 C CA . ALA A 1 276 ? -5.041 -7.774 -12.236 1.00 92.94 276 ALA A CA 1
ATOM 2166 C C . ALA A 1 276 ? -5.445 -6.831 -11.089 1.00 92.94 276 ALA A C 1
ATOM 2168 O O . ALA A 1 276 ? -6.620 -6.748 -10.727 1.00 92.94 276 ALA A O 1
ATOM 2169 N N . LEU A 1 277 ? -4.482 -6.094 -10.534 1.00 92.12 277 LEU A N 1
ATOM 2170 C CA . LEU A 1 277 ? -4.705 -5.122 -9.470 1.00 92.12 277 LEU A CA 1
ATOM 2171 C C . LEU A 1 277 ? -5.639 -3.997 -9.927 1.00 92.12 277 LEU A C 1
ATOM 2173 O O . LEU A 1 277 ? -6.610 -3.685 -9.239 1.00 92.12 277 LEU A O 1
ATOM 2177 N N . ILE A 1 278 ? -5.383 -3.413 -11.098 1.00 93.38 278 ILE A N 1
ATOM 2178 C CA . ILE A 1 278 ? -6.202 -2.325 -11.644 1.00 93.38 278 ILE A CA 1
ATOM 2179 C C . ILE A 1 278 ? -7.605 -2.813 -12.012 1.00 93.38 278 ILE A C 1
ATOM 2181 O O . ILE A 1 278 ? -8.571 -2.115 -11.715 1.00 93.38 278 ILE A O 1
ATOM 2185 N N . GLU A 1 279 ? -7.739 -3.982 -12.643 1.00 94.50 279 GLU A N 1
ATOM 2186 C CA . GLU A 1 279 ? -9.047 -4.590 -12.937 1.00 94.50 279 GLU A CA 1
ATOM 2187 C C . GLU A 1 279 ? -9.860 -4.789 -11.644 1.00 94.50 279 GLU A C 1
ATOM 2189 O O . GLU A 1 279 ? -11.004 -4.341 -11.550 1.00 94.50 279 GLU A O 1
ATOM 2194 N N . G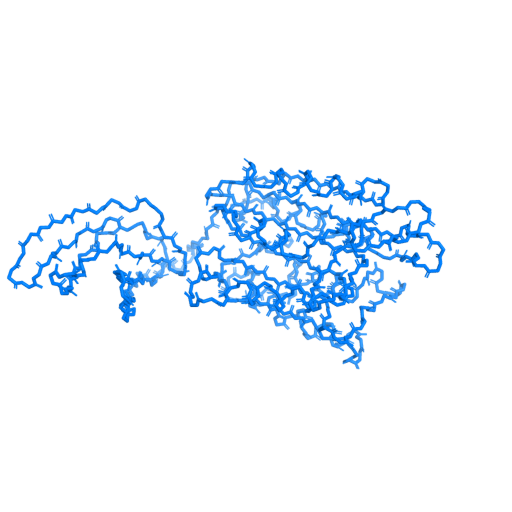LY A 1 280 ? -9.236 -5.350 -10.602 1.00 94.12 280 GLY A N 1
ATOM 2195 C CA . GLY A 1 280 ? -9.861 -5.516 -9.290 1.00 94.12 280 GLY A CA 1
ATOM 2196 C C . GLY A 1 280 ? -10.300 -4.183 -8.680 1.00 94.12 280 GLY A C 1
ATOM 2197 O O . GLY A 1 280 ? -11.453 -4.040 -8.272 1.00 94.12 280 GLY A O 1
ATOM 2198 N N . LEU A 1 281 ? -9.417 -3.178 -8.696 1.00 92.38 281 LEU A N 1
ATOM 2199 C CA . LEU A 1 281 ? -9.693 -1.822 -8.203 1.00 92.38 281 LEU A CA 1
ATOM 2200 C C . LEU A 1 281 ? -10.756 -1.061 -9.016 1.00 92.38 281 LEU A C 1
ATOM 2202 O O . LEU A 1 281 ? -11.266 -0.040 -8.550 1.00 92.38 281 LEU A O 1
ATOM 2206 N N . ARG A 1 282 ? -11.081 -1.521 -10.228 1.00 91.75 282 ARG A N 1
A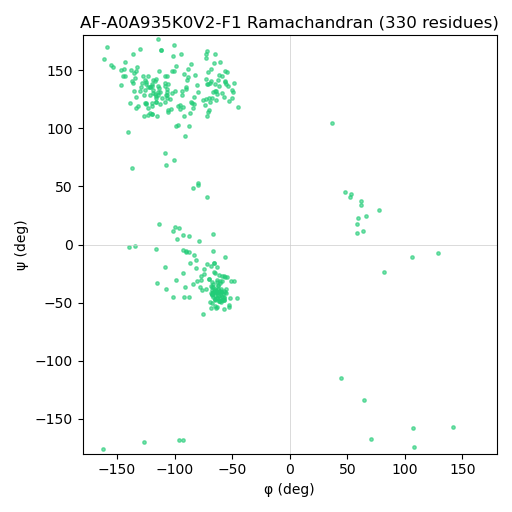TOM 2207 C CA . ARG A 1 282 ? -12.143 -0.967 -11.083 1.00 91.75 282 ARG A CA 1
ATOM 2208 C C . ARG A 1 282 ? -13.506 -1.618 -10.865 1.00 91.75 282 ARG A C 1
ATOM 2210 O O . ARG A 1 282 ? -14.483 -1.111 -11.406 1.00 91.75 282 ARG A O 1
ATOM 2217 N N . GLY A 1 283 ? -13.581 -2.670 -10.054 1.00 91.69 283 GLY A N 1
ATOM 2218 C CA . GLY A 1 283 ? -14.841 -3.297 -9.660 1.00 91.69 283 GLY A CA 1
ATOM 2219 C C . GLY A 1 283 ? -14.897 -4.805 -9.865 1.00 91.69 283 GLY A C 1
ATOM 2220 O O . GLY A 1 283 ? -15.823 -5.433 -9.370 1.00 91.69 283 GLY A O 1
ATOM 2221 N N . GLU A 1 284 ? -13.903 -5.429 -10.498 1.00 95.12 284 GLU A N 1
ATOM 2222 C CA . GLU A 1 284 ? -13.893 -6.896 -10.632 1.00 95.12 284 GLU A CA 1
ATOM 2223 C C . GLU A 1 284 ? -13.682 -7.610 -9.280 1.00 95.12 284 GLU A C 1
ATOM 2225 O O . GLU A 1 284 ? -14.000 -8.788 -9.114 1.00 95.12 284 GLU A O 1
ATOM 2230 N N . ALA A 1 285 ? -13.173 -6.878 -8.283 1.00 94.06 285 ALA A N 1
ATOM 2231 C CA . ALA A 1 285 ? -13.065 -7.319 -6.896 1.00 94.06 285 ALA A CA 1
ATOM 2232 C C . ALA A 1 285 ? -14.190 -6.774 -5.989 1.00 94.06 285 ALA A C 1
ATOM 2234 O O . ALA A 1 285 ? -14.043 -6.817 -4.771 1.00 94.06 285 ALA A O 1
ATOM 2235 N N . GLU A 1 286 ? -15.284 -6.245 -6.549 1.00 92.62 286 GLU A N 1
ATOM 2236 C CA . GLU A 1 286 ? -16.424 -5.702 -5.792 1.00 92.62 286 GLU A CA 1
ATOM 2237 C C . GLU A 1 286 ? -17.050 -6.774 -4.875 1.00 92.62 286 GLU A C 1
ATOM 2239 O O . GLU A 1 286 ? -17.369 -7.885 -5.310 1.00 92.62 286 GLU A O 1
ATOM 2244 N N . ASP A 1 287 ? -17.250 -6.447 -3.595 1.00 88.44 287 ASP A N 1
ATOM 2245 C CA . ASP A 1 287 ? -18.051 -7.270 -2.694 1.00 88.44 287 ASP A CA 1
ATOM 2246 C C . ASP A 1 287 ? -19.544 -7.076 -3.008 1.00 88.44 287 ASP A C 1
ATOM 2248 O O . ASP A 1 287 ? -20.048 -5.949 -2.958 1.00 88.44 287 ASP A O 1
ATOM 2252 N N . PRO A 1 288 ? -20.300 -8.149 -3.302 1.00 83.62 288 PRO A N 1
ATOM 2253 C CA . PRO A 1 288 ? -21.701 -8.027 -3.696 1.00 83.62 288 PRO A CA 1
ATOM 2254 C C . PRO A 1 288 ? -22.613 -7.493 -2.581 1.00 83.62 288 PRO A C 1
ATOM 2256 O O . PRO A 1 288 ? -23.744 -7.096 -2.864 1.00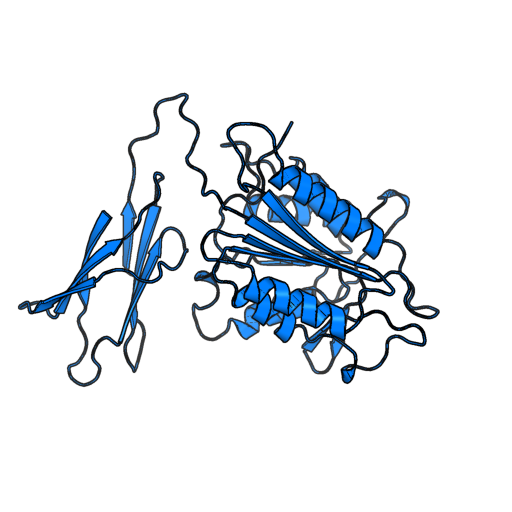 83.62 288 PRO A O 1
ATOM 2259 N N . ARG A 1 289 ? -22.164 -7.494 -1.318 1.00 82.25 289 ARG A N 1
ATOM 2260 C CA . ARG A 1 289 ? -22.974 -7.075 -0.164 1.00 82.25 289 ARG A CA 1
ATOM 2261 C C . ARG A 1 289 ? -23.083 -5.558 -0.044 1.00 82.25 289 ARG A C 1
ATOM 2263 O O . ARG A 1 289 ? -24.137 -5.061 0.344 1.00 82.25 289 ARG A O 1
ATOM 2270 N N . ASP A 1 290 ? -22.017 -4.831 -0.362 1.00 81.25 290 ASP A N 1
ATOM 2271 C CA . ASP A 1 290 ? -21.925 -3.382 -0.131 1.00 81.25 290 ASP A CA 1
ATOM 2272 C C . ASP A 1 290 ? -21.249 -2.594 -1.261 1.00 81.25 290 ASP A C 1
ATOM 2274 O O . ASP A 1 290 ? -21.241 -1.363 -1.218 1.00 81.25 290 ASP A O 1
ATOM 2278 N N . LYS A 1 291 ? -20.778 -3.282 -2.305 1.00 82.94 291 LYS A N 1
ATOM 2279 C CA . LYS A 1 291 ? -20.136 -2.714 -3.495 1.00 82.94 291 LYS A CA 1
ATOM 2280 C C . LYS A 1 291 ? -18.789 -2.036 -3.227 1.00 82.94 291 LYS A C 1
ATOM 2282 O O . LYS A 1 291 ? -18.364 -1.157 -3.984 1.00 82.94 291 LYS A O 1
ATOM 2287 N N . TYR A 1 292 ? -18.102 -2.435 -2.161 1.00 88.50 292 TYR A N 1
ATOM 2288 C CA . TYR A 1 292 ? -16.748 -1.980 -1.866 1.00 88.50 292 TYR A CA 1
ATOM 2289 C C . TYR A 1 292 ? -15.701 -3.020 -2.246 1.00 88.50 292 TYR A C 1
ATOM 2291 O O . TYR A 1 292 ? -15.994 -4.199 -2.424 1.00 88.50 292 TYR A O 1
ATOM 2299 N N . ILE A 1 293 ? -14.457 -2.569 -2.369 1.00 90.69 293 ILE A N 1
ATOM 2300 C CA . ILE A 1 293 ? -13.304 -3.438 -2.587 1.00 90.69 293 ILE A CA 1
ATOM 2301 C C . ILE A 1 293 ? -12.521 -3.512 -1.285 1.00 90.69 293 ILE A C 1
ATOM 2303 O O . ILE A 1 293 ? -11.963 -2.516 -0.822 1.00 90.69 293 ILE A O 1
ATOM 2307 N N . TYR A 1 294 ? -12.465 -4.707 -0.720 1.00 89.81 294 TYR A N 1
ATOM 2308 C CA . TYR A 1 294 ? -11.733 -5.056 0.492 1.00 89.81 294 TYR A CA 1
ATOM 2309 C C . TYR A 1 294 ? -10.386 -5.706 0.164 1.00 89.81 294 TYR A C 1
ATOM 2311 O O . TYR A 1 294 ? -10.280 -6.366 -0.878 1.00 89.81 294 TYR A O 1
ATOM 2319 N N . PRO A 1 295 ? -9.379 -5.605 1.050 1.00 88.00 295 PRO A N 1
ATOM 2320 C CA . PRO A 1 295 ? -8.129 -6.357 0.937 1.00 88.00 295 PRO A CA 1
ATOM 2321 C C . PRO A 1 295 ? -8.349 -7.840 0.612 1.00 88.00 295 PRO A C 1
ATOM 2323 O O . PRO A 1 295 ? -7.735 -8.354 -0.325 1.00 88.00 295 PRO A O 1
ATOM 2326 N N . THR A 1 296 ? -9.276 -8.508 1.301 1.00 88.12 296 THR A N 1
ATOM 2327 C CA . THR A 1 296 ? -9.607 -9.926 1.074 1.00 88.12 296 THR A CA 1
ATOM 2328 C C . THR A 1 296 ? -10.222 -10.191 -0.305 1.00 88.12 296 THR A C 1
ATOM 2330 O O . THR A 1 296 ? -9.827 -11.132 -1.003 1.00 88.12 296 THR A O 1
ATOM 2333 N N . THR A 1 297 ? -11.164 -9.353 -0.744 1.00 92.19 297 THR A N 1
ATOM 2334 C CA . THR A 1 297 ? -11.793 -9.484 -2.071 1.00 92.19 297 THR A CA 1
ATOM 2335 C C . THR A 1 297 ? -10.808 -9.216 -3.207 1.00 92.19 297 THR A C 1
ATOM 2337 O O . THR A 1 297 ? -10.761 -9.981 -4.176 1.00 92.19 297 THR A O 1
ATOM 2340 N N . LEU A 1 298 ? -9.954 -8.200 -3.049 1.00 92.12 298 LEU A N 1
ATOM 2341 C CA . LEU A 1 298 ? -8.917 -7.841 -4.006 1.00 92.12 298 LEU A CA 1
ATOM 2342 C C . LEU A 1 298 ? -7.841 -8.923 -4.075 1.00 92.12 298 LEU A C 1
ATOM 2344 O O . LEU A 1 298 ? -7.463 -9.326 -5.170 1.00 92.12 298 LEU A O 1
ATOM 2348 N N . LYS A 1 299 ? -7.421 -9.474 -2.930 1.00 89.69 299 LYS A N 1
ATOM 2349 C CA . LYS A 1 299 ? -6.533 -10.644 -2.848 1.00 89.69 299 LYS A CA 1
ATOM 2350 C C . LYS A 1 299 ? -7.070 -11.804 -3.670 1.00 89.69 299 LYS A C 1
ATOM 2352 O O . LYS A 1 299 ? -6.370 -12.309 -4.544 1.00 89.69 299 LYS A O 1
ATOM 2357 N N . ARG A 1 300 ? -8.321 -12.203 -3.424 1.00 91.88 300 ARG A N 1
ATOM 2358 C CA . ARG A 1 300 ? -8.961 -13.316 -4.137 1.00 91.88 300 ARG A CA 1
ATOM 2359 C C . ARG A 1 300 ? -8.969 -13.083 -5.648 1.00 91.88 300 ARG A C 1
ATOM 2361 O O . ARG A 1 300 ? -8.619 -13.998 -6.394 1.00 91.88 300 ARG A O 1
ATOM 2368 N N . TYR A 1 301 ? -9.350 -11.881 -6.086 1.00 94.38 301 TYR A N 1
ATOM 2369 C CA . TYR A 1 301 ? -9.377 -11.535 -7.506 1.00 94.38 301 TYR A CA 1
ATOM 2370 C C . TYR A 1 301 ? -7.974 -11.551 -8.120 1.00 94.38 301 TYR A C 1
ATOM 2372 O O . TYR A 1 301 ? -7.736 -12.293 -9.069 1.00 94.38 301 TYR A O 1
ATOM 2380 N N . VAL A 1 302 ? -7.029 -10.803 -7.542 1.00 91.75 302 VAL A N 1
ATOM 2381 C CA . VAL A 1 302 ? -5.659 -10.668 -8.056 1.00 91.75 302 VAL A CA 1
ATOM 2382 C C . VAL A 1 302 ? -4.964 -12.025 -8.124 1.00 91.75 302 VAL A C 1
ATOM 2384 O O . VAL A 1 302 ? -4.383 -12.360 -9.153 1.00 91.75 302 VAL A O 1
ATOM 2387 N N . THR A 1 303 ? -5.071 -12.857 -7.082 1.00 89.94 303 THR A N 1
ATOM 2388 C CA . THR A 1 303 ? -4.472 -14.200 -7.086 1.00 89.94 303 THR A CA 1
ATOM 2389 C C . THR A 1 303 ? -5.009 -15.080 -8.206 1.00 89.94 303 THR A C 1
ATOM 2391 O O . THR A 1 303 ? -4.225 -15.778 -8.847 1.00 89.94 303 THR A O 1
ATOM 2394 N N . ARG A 1 304 ? -6.322 -15.065 -8.454 1.00 93.19 304 ARG A N 1
ATOM 2395 C CA . ARG A 1 304 ? -6.915 -15.826 -9.557 1.00 93.19 304 ARG A CA 1
ATOM 2396 C C . ARG A 1 304 ? -6.480 -15.253 -10.904 1.00 93.19 304 ARG A C 1
ATOM 2398 O O . ARG A 1 304 ? -5.974 -15.983 -11.745 1.00 93.19 304 ARG A O 1
ATOM 2405 N N . ARG A 1 305 ? -6.623 -13.943 -11.079 1.00 93.75 305 ARG A N 1
ATOM 2406 C CA . ARG A 1 305 ? -6.402 -13.273 -12.357 1.00 93.75 305 ARG A CA 1
ATOM 2407 C C . ARG A 1 305 ? -4.951 -13.351 -12.828 1.00 93.75 305 ARG A C 1
ATOM 2409 O O . ARG A 1 305 ? -4.729 -13.575 -14.010 1.00 93.75 305 ARG A O 1
ATOM 2416 N N . VAL A 1 306 ? -3.972 -13.236 -11.929 1.00 89.56 306 VAL A N 1
ATOM 2417 C CA . VAL A 1 306 ? -2.551 -13.412 -12.286 1.00 89.56 306 VAL A CA 1
ATOM 2418 C C . VAL A 1 306 ? -2.265 -14.843 -12.741 1.00 89.56 306 VAL A C 1
ATOM 2420 O O . VAL A 1 306 ? -1.546 -15.035 -13.718 1.00 89.56 306 VAL A O 1
ATOM 2423 N N . ARG A 1 307 ? -2.855 -15.854 -12.089 1.00 90.06 307 ARG A N 1
ATOM 2424 C CA . ARG A 1 307 ? -2.708 -17.254 -12.520 1.00 90.06 307 ARG A CA 1
ATOM 2425 C C . ARG A 1 307 ? -3.316 -17.492 -13.895 1.00 90.06 307 ARG A C 1
ATOM 2427 O O . ARG A 1 307 ? -2.700 -18.190 -14.688 1.00 90.06 307 ARG A O 1
ATOM 2434 N N . ASP A 1 308 ? -4.479 -16.899 -14.158 1.00 91.56 308 ASP A N 1
ATOM 2435 C CA . ASP A 1 308 ? -5.162 -17.001 -15.449 1.00 91.56 308 ASP A CA 1
ATOM 2436 C C . ASP A 1 308 ? -4.371 -16.296 -16.567 1.00 91.56 308 ASP A C 1
ATOM 2438 O O . ASP A 1 308 ? -4.346 -16.779 -17.689 1.00 91.56 308 ASP A O 1
ATOM 2442 N N . LEU A 1 309 ? -3.720 -15.160 -16.279 1.00 88.12 309 LEU A N 1
ATOM 2443 C CA . LEU A 1 309 ? -2.897 -14.438 -17.260 1.00 88.12 309 LEU A CA 1
ATOM 2444 C C . LEU A 1 309 ? -1.579 -15.162 -17.562 1.00 88.12 309 LEU A C 1
ATOM 2446 O O . LEU A 1 309 ? -1.133 -15.165 -18.698 1.00 88.12 309 LEU A O 1
ATOM 2450 N N . THR A 1 310 ? -0.955 -15.764 -16.552 1.00 86.62 310 THR A N 1
ATOM 2451 C CA . THR A 1 310 ? 0.404 -16.328 -16.661 1.00 86.62 310 THR A CA 1
ATOM 2452 C C . THR A 1 310 ? 0.429 -17.846 -16.823 1.00 86.62 310 THR A C 1
ATOM 2454 O O . THR A 1 310 ? 1.475 -18.455 -16.622 1.00 86.62 310 THR A O 1
ATOM 2457 N N . ASP A 1 311 ? -0.710 -18.491 -17.091 1.00 87.88 311 ASP A N 1
ATOM 2458 C CA . ASP A 1 311 ? -0.838 -19.957 -17.108 1.00 87.88 311 ASP A CA 1
ATOM 2459 C C . ASP A 1 311 ? -0.212 -20.627 -15.866 1.00 87.88 311 ASP A C 1
ATOM 2461 O O . ASP A 1 311 ? 0.501 -21.628 -15.933 1.00 87.88 311 ASP A O 1
ATOM 2465 N N . ASN A 1 312 ? -0.492 -20.062 -14.685 1.00 84.38 312 ASN A N 1
ATOM 2466 C CA . ASN A 1 312 ? 0.041 -20.462 -13.374 1.00 84.38 312 ASN A CA 1
ATOM 2467 C C . ASN A 1 312 ? 1.564 -20.325 -13.179 1.00 84.38 312 ASN A C 1
ATOM 2469 O O . ASN A 1 312 ? 2.071 -20.813 -12.161 1.00 84.38 312 ASN A O 1
ATOM 2473 N N . GLN A 1 313 ? 2.284 -19.658 -14.082 1.00 79.94 313 GLN A N 1
ATOM 2474 C CA . GLN A 1 313 ? 3.729 -19.435 -13.957 1.00 79.94 313 GLN A CA 1
ATOM 2475 C C . GLN A 1 313 ? 4.088 -18.369 -12.910 1.00 79.94 313 GLN A C 1
ATOM 2477 O O . GLN A 1 313 ? 5.205 -18.375 -12.396 1.00 79.94 313 GLN A O 1
ATOM 2482 N N . GLN A 1 314 ? 3.148 -17.485 -12.563 1.00 77.56 314 GLN A N 1
ATOM 2483 C CA . GLN A 1 314 ? 3.319 -16.467 -11.529 1.00 77.56 314 GLN A CA 1
ATOM 2484 C C . GLN A 1 314 ? 2.244 -16.601 -10.446 1.00 77.56 314 GLN A C 1
ATOM 2486 O O . GLN A 1 314 ? 1.047 -16.748 -10.726 1.00 77.56 314 GLN A O 1
ATOM 2491 N N . ARG A 1 315 ? 2.655 -16.515 -9.177 1.00 80.38 315 ARG A N 1
ATOM 2492 C CA . ARG A 1 315 ? 1.742 -16.486 -8.029 1.00 80.38 315 ARG A CA 1
ATOM 2493 C C . ARG A 1 315 ? 1.991 -15.226 -7.205 1.00 80.38 315 ARG A C 1
ATOM 2495 O O . ARG A 1 315 ? 3.062 -15.093 -6.614 1.00 80.38 315 ARG A O 1
ATOM 2502 N N . PRO A 1 316 ? 1.005 -14.321 -7.088 1.00 78.31 316 PRO A N 1
ATOM 2503 C CA . PRO A 1 316 ? 1.171 -13.161 -6.237 1.00 78.31 316 PRO A CA 1
ATOM 2504 C C . PRO A 1 316 ? 1.096 -13.583 -4.769 1.00 78.31 316 PRO A C 1
ATOM 2506 O O . PRO A 1 316 ? 0.294 -14.444 -4.386 1.00 78.31 316 PRO A O 1
ATOM 2509 N N . TYR A 1 317 ? 1.915 -12.950 -3.939 1.00 77.00 317 TYR A N 1
ATOM 2510 C CA . TYR A 1 317 ? 1.802 -13.038 -2.492 1.00 77.00 317 TYR A CA 1
ATOM 2511 C C . TYR A 1 317 ? 0.950 -11.879 -1.990 1.00 77.00 317 TYR A C 1
ATOM 2513 O O . TYR A 1 317 ? 1.186 -10.726 -2.343 1.00 77.00 317 TYR A O 1
ATOM 2521 N N . VAL A 1 318 ? -0.025 -12.171 -1.132 1.00 70.38 318 VAL A N 1
ATOM 2522 C CA . VAL A 1 318 ? -0.833 -11.130 -0.501 1.00 70.38 318 VAL A CA 1
ATOM 2523 C C . VAL A 1 318 ? -0.960 -11.404 0.989 1.00 70.38 318 VAL A C 1
ATOM 2525 O O . VAL A 1 318 ? -1.532 -12.424 1.389 1.00 70.38 318 VAL A O 1
ATOM 2528 N N . SER A 1 319 ? -0.443 -10.481 1.799 1.00 69.44 319 SER A N 1
ATOM 2529 C CA . SER A 1 319 ? -0.681 -10.449 3.240 1.00 69.44 319 SER A CA 1
ATOM 2530 C C . SER A 1 319 ? -1.874 -9.550 3.535 1.00 69.44 319 SER A C 1
ATOM 2532 O O . SER A 1 319 ? -1.844 -8.349 3.266 1.00 69.44 319 SER A O 1
ATOM 2534 N N . ASP A 1 320 ? -2.904 -10.156 4.111 1.00 63.53 320 ASP A N 1
ATOM 2535 C CA . ASP A 1 320 ? -4.149 -9.549 4.578 1.00 63.53 320 ASP A CA 1
ATOM 2536 C C . ASP A 1 320 ? -4.280 -9.617 6.108 1.00 63.53 320 ASP A C 1
ATOM 2538 O O . ASP A 1 320 ? -5.361 -9.401 6.633 1.00 63.53 320 ASP A O 1
ATOM 2542 N N . HIS A 1 321 ? -3.181 -9.850 6.839 1.00 60.53 321 HIS A N 1
ATOM 2543 C CA . HIS A 1 321 ? -3.150 -9.867 8.314 1.00 60.53 321 HIS A CA 1
ATOM 2544 C C . HIS A 1 321 ? -3.431 -8.486 8.958 1.00 60.53 321 HIS A C 1
ATOM 2546 O O . HIS A 1 321 ? -3.243 -8.306 10.159 1.00 60.53 321 HIS A O 1
ATOM 2552 N N . GLY A 1 322 ? -3.838 -7.499 8.155 1.00 62.34 322 GLY A N 1
ATOM 2553 C CA . GLY A 1 322 ? -4.242 -6.168 8.580 1.00 62.34 322 GLY A CA 1
ATOM 2554 C C . GLY A 1 322 ? -5.759 -6.027 8.744 1.00 62.34 322 GLY A C 1
ATOM 2555 O O . GLY A 1 322 ? -6.512 -6.994 8.731 1.00 62.34 322 GLY A O 1
ATOM 2556 N N . ILE A 1 323 ? -6.216 -4.784 8.886 1.00 69.62 323 ILE A N 1
ATOM 2557 C CA . ILE A 1 323 ? -7.637 -4.447 8.993 1.00 69.62 323 ILE A CA 1
ATOM 2558 C C . ILE A 1 323 ? -8.275 -4.597 7.606 1.00 69.62 323 ILE A C 1
ATOM 2560 O O . ILE A 1 323 ? -7.892 -3.891 6.667 1.00 69.62 323 ILE A O 1
ATOM 2564 N N . ASP A 1 324 ? -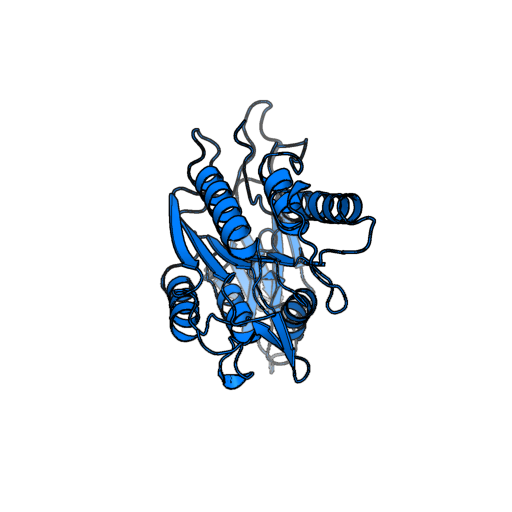9.272 -5.475 7.484 1.00 76.19 324 ASP A N 1
ATOM 2565 C CA . ASP A 1 324 ? -10.062 -5.670 6.260 1.00 76.19 324 ASP A CA 1
ATOM 2566 C C . ASP A 1 324 ? -11.137 -4.576 6.112 1.00 76.19 324 ASP A C 1
ATOM 2568 O O . ASP A 1 324 ? -12.326 -4.847 5.984 1.00 76.19 324 ASP A O 1
ATOM 2572 N N . ASP A 1 325 ? -10.726 -3.309 6.187 1.00 82.31 325 ASP A N 1
ATOM 2573 C CA . ASP A 1 325 ? -11.573 -2.164 5.839 1.00 82.31 325 ASP A CA 1
ATOM 2574 C C . ASP A 1 325 ? -11.479 -1.896 4.320 1.00 82.31 325 ASP A C 1
ATOM 2576 O O . ASP A 1 325 ? -10.454 -2.204 3.702 1.00 82.31 325 ASP A O 1
ATOM 2580 N N . PRO A 1 326 ? -12.484 -1.273 3.681 1.00 86.38 326 PRO A N 1
ATOM 2581 C CA . PRO A 1 326 ? -12.455 -1.004 2.241 1.00 86.38 326 PRO A CA 1
ATOM 2582 C C . PRO A 1 326 ? -11.222 -0.212 1.778 1.00 86.38 326 PRO A C 1
ATOM 2584 O O . PRO A 1 326 ? -10.823 0.751 2.431 1.00 86.38 326 PRO A O 1
ATOM 2587 N N . ILE A 1 327 ? -10.630 -0.597 0.646 1.00 84.56 327 ILE A N 1
ATOM 2588 C CA . ILE A 1 327 ? -9.563 0.134 -0.069 1.00 84.56 327 ILE A CA 1
ATOM 2589 C C . ILE A 1 327 ? -10.169 1.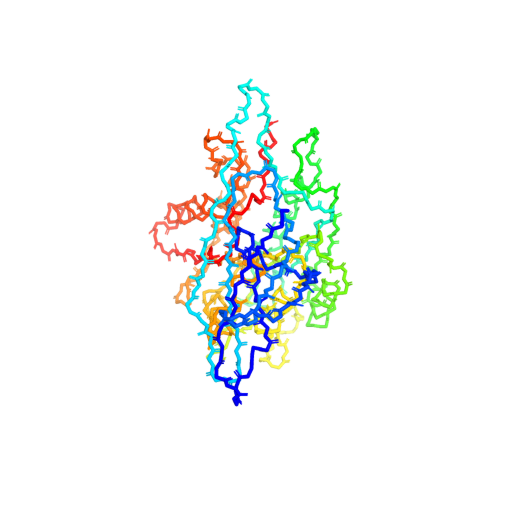091 -1.103 1.00 84.56 327 ILE A C 1
ATOM 2591 O O . ILE A 1 327 ? -9.648 2.180 -1.332 1.00 84.56 327 ILE A O 1
ATOM 2595 N N . ALA A 1 328 ? -11.265 0.687 -1.748 1.00 82.81 328 ALA A N 1
ATOM 2596 C CA . ALA A 1 328 ? -11.907 1.471 -2.795 1.00 82.81 328 ALA A CA 1
ATOM 2597 C C . ALA A 1 328 ? -13.432 1.339 -2.760 1.00 82.81 328 ALA A C 1
ATOM 2599 O O . ALA A 1 328 ? -13.980 0.303 -2.380 1.00 82.81 328 ALA A O 1
ATOM 2600 N N . VAL A 1 329 ? -14.103 2.400 -3.206 1.00 81.06 329 VAL A N 1
ATOM 2601 C CA . VAL A 1 329 ? -15.521 2.387 -3.581 1.00 81.06 329 VAL A CA 1
ATOM 2602 C C . VAL A 1 329 ? -15.571 2.350 -5.100 1.00 81.06 329 VAL A C 1
ATOM 2604 O O . VAL A 1 329 ? -14.886 3.140 -5.756 1.00 81.06 329 VAL A O 1
ATOM 2607 N N . VAL A 1 330 ? -16.356 1.435 -5.667 1.00 75.25 330 VAL A N 1
ATOM 2608 C CA . VAL A 1 330 ? -16.478 1.320 -7.122 1.00 75.25 330 VAL A CA 1
ATOM 2609 C C . VAL A 1 330 ? -17.261 2.518 -7.660 1.00 75.25 330 VAL A C 1
ATOM 2611 O O . VAL A 1 330 ? -18.451 2.680 -7.392 1.00 75.25 330 VAL A O 1
ATOM 2614 N N . VAL A 1 331 ? -16.584 3.365 -8.436 1.00 64.75 331 VAL A N 1
ATOM 2615 C CA . VAL A 1 331 ? -17.203 4.483 -9.160 1.00 64.75 331 VAL A CA 1
ATOM 2616 C C . VAL A 1 331 ? -17.596 3.983 -10.547 1.00 64.75 331 VAL A C 1
ATOM 2618 O O . VAL A 1 331 ? -16.747 3.959 -11.445 1.00 64.75 331 VAL A O 1
ATOM 2621 N N . LYS A 1 332 ? -18.849 3.535 -10.685 1.00 61.16 332 LYS A N 1
ATOM 2622 C CA . LYS A 1 332 ? -19.426 3.099 -11.968 1.00 61.16 332 LYS A CA 1
ATOM 2623 C C . LYS A 1 332 ? -19.624 4.272 -12.920 1.00 61.16 332 LYS A C 1
ATOM 2625 O O . LYS A 1 332 ? -20.026 5.356 -12.439 1.00 61.16 332 LYS A O 1
#

InterPro domains:
  IPR011600 Peptidase C14, caspase domain [PF00656] (96-322)
  IPR029030 Caspase-like domain superfamily [SSF52129] (142-321)

Radius of gyration: 21.69 Å; Cα contacts (8 Å, |Δi|>4): 750; chains: 1; bounding box: 59×35×72 Å

Secondary structure (DSSP, 8-state):
-EEEEEE---TTS---EEEEEETTEE--S--EEEEEETTEEEEEEE----SS-EEEEEEEE-SS-BPPPEEEEEPPPPPPTTPPPP---EEEEEEEEEE----SGGG--SSHHHHHHHHHHHHHHHHT--SS--SEEEEEEEEEEGGG--HHHHHHHHHHHHHH--TT-EEEEEEEE-EEEETTEEEE----SS----GGGSEEHHHHHHHHHT-SSEEEEEEEETTHHHHHHHHHHHT-SSSSGGGTT-EEEESS-TT----EETTTTEEHHHHHHHHIIIIIT--TTTSEE-HHHHHHHHHHHHHHHTTTS---EEE--S----SEE---

Nearest PDB structures (foldseek):
  3uoa-assembly1_B  TM=7.667E-01  e=1.186E-12  Homo sapiens
  7a41-assembly1_A  TM=8.023E-01  e=1.031E-09  Homo sapiens
  7ak0-assembly1_A  TM=7.545E-01  e=9.139E-10  Homo sapiens
  7ak0-assembly1_B  TM=7.248E-01  e=4.994E-10  Homo sapiens
  7a41-assembly1_B  TM=7.252E-01  e=7.176E-10  Homo sapiens

Foldseek 3Di:
DKDKDADDDPPVWDWPDKWKDKLLATDPPWDKDWDQDPRHIMIITDDDYDPAWIKIWIWIDTPPDIDDIDIDTDHDPPDPPPDADDAQAFAEEEEEEEFEQDFPDPQGHDFRVVLSVLVVVLLQCQQVFDDDDHRYVGYDYDYAYAVRQFLVNVLVSLVCQQVPAALRHEYEYEYAGEWDQDPLWIWAFTHDNHHSDDPVRTHTLCSNLVSQLNGNYAYEYEEHYQQQQSSVVVNVVVVPDPDSQSHHQYKYKYWAHNPAGWDDDVVLSHTQQSSQLSVCSQQPLADPPNRFHWLVSSLVRSQVSSCVVVVNRGGMDIDRSYRRGGPGHNRD

Sequence (332 aa):
MTVRYAVRTPADAPVKEVKVRVNGKLERNIKTRSTRSADGQIFEAIVPVPPKDSDILLIAENRNAKSDPVTISVRRPTSPTGKQPFIERYDTLYILVVAVDKYAGQNALQLPVKDANDFRRQMTRIANAPGKQRLYDKPEVKILIDEDATQENIRDGLKWLRDSVKERDAGVIFLAGHGMSQDNSYYYVPYRASDIGKKENWVPGNEIVNTLQNLPGRAMFFLDTCHSGALANQAKVAGTVNQVDEERGVIVFASATAKELAQETDEWKNGAFTKALIEGLRGEAEDPRDKYIYPTTLKRYVTRRVRDLTDNQQRPYVSDHGIDDPIAVVVK

Solvent-accessible surface area (backbone atoms only — not comparable to full-atom values): 17671 Å² total; per-residue (Å²): 83,82,47,76,52,70,55,78,59,58,89,94,42,52,76,72,48,71,52,41,22,48,60,53,38,52,59,76,89,63,59,68,49,76,48,85,51,98,83,35,44,35,37,40,32,55,44,85,69,71,90,51,70,39,42,38,38,38,34,44,30,35,89,86,52,69,52,79,75,46,78,47,78,45,81,60,81,79,69,60,93,88,60,79,80,78,72,84,64,27,53,40,36,38,37,42,34,38,15,35,22,70,37,33,75,94,63,45,52,86,39,24,47,55,35,44,52,53,51,49,54,52,54,47,48,42,20,63,40,81,73,94,75,44,49,26,71,34,63,46,82,48,79,25,51,28,89,53,21,25,53,66,51,49,52,51,50,50,48,49,48,56,74,64,47,40,70,53,17,30,41,37,42,39,41,21,30,58,33,46,79,54,95,96,36,30,26,41,52,37,41,35,86,84,38,80,74,55,76,90,59,32,43,51,34,65,62,56,45,53,40,48,68,64,35,64,13,43,19,38,38,40,31,51,19,30,33,24,22,40,36,54,47,45,51,53,54,79,36,66,76,83,78,63,51,40,47,42,25,50,33,40,40,16,32,5,34,61,88,31,64,66,58,73,48,80,92,66,73,24,31,44,46,56,42,26,48,52,47,21,71,66,43,76,10,44,37,92,87,79,48,32,25,27,55,64,40,33,44,57,37,30,46,51,44,22,22,68,71,46,76,62,64,30,50,50,39,66,48,64,73,24,47,76,53,69,79,39,55,53,80,126

Mean predicted aligned error: 8.67 Å

Organism: NCBI:txid2899244